Protein AF-A0A3C0M7F5-F1 (afdb_monomer_lite)

Radius of gyration: 50.37 Å; chains: 1; bounding box: 91×69×148 Å

Structure (mmCIF, N/CA/C/O backbone):
data_AF-A0A3C0M7F5-F1
#
_entry.id   AF-A0A3C0M7F5-F1
#
loop_
_atom_site.group_PDB
_atom_site.id
_atom_site.type_symbol
_atom_site.label_atom_id
_atom_site.label_alt_id
_atom_site.label_comp_id
_atom_site.label_asym_id
_atom_site.label_entity_id
_atom_site.label_seq_id
_atom_site.pdbx_PDB_ins_code
_atom_site.Cartn_x
_atom_site.Cartn_y
_atom_site.Cartn_z
_atom_site.occupancy
_atom_site.B_iso_or_equiv
_atom_site.auth_seq_id
_atom_site.auth_comp_id
_atom_site.auth_asym_id
_atom_site.auth_atom_id
_atom_site.pdbx_PDB_model_num
ATOM 1 N N . MET A 1 1 ? 29.425 -17.898 1.499 1.00 37.53 1 MET A N 1
ATOM 2 C CA . MET A 1 1 ? 28.362 -18.046 0.479 1.00 37.53 1 MET A CA 1
ATOM 3 C C . MET A 1 1 ? 29.045 -17.899 -0.875 1.00 37.53 1 MET A C 1
ATOM 5 O O . MET A 1 1 ? 29.489 -16.802 -1.163 1.00 37.53 1 MET A O 1
ATOM 9 N N . LEU A 1 2 ? 29.483 -18.974 -1.550 1.00 24.61 2 LEU A N 1
ATOM 10 C CA . LEU A 1 2 ? 28.699 -19.832 -2.476 1.00 24.61 2 LEU A CA 1
ATOM 11 C C . LEU A 1 2 ? 27.720 -18.999 -3.331 1.00 24.61 2 LEU A C 1
ATOM 13 O O . LEU A 1 2 ? 26.890 -18.320 -2.743 1.00 24.61 2 LEU A O 1
ATOM 17 N N . ALA A 1 3 ? 27.734 -18.989 -4.669 1.00 24.88 3 ALA A N 1
ATOM 18 C CA . ALA A 1 3 ? 28.149 -19.994 -5.659 1.00 24.88 3 ALA A CA 1
ATOM 19 C C . ALA A 1 3 ? 28.617 -19.297 -6.972 1.00 24.88 3 ALA A C 1
ATOM 21 O O . ALA A 1 3 ? 28.090 -18.248 -7.322 1.00 24.88 3 ALA A O 1
ATOM 22 N N . VAL A 1 4 ? 29.743 -19.695 -7.581 1.00 29.25 4 VAL A N 1
ATOM 23 C CA . VAL A 1 4 ? 29.875 -20.626 -8.734 1.00 29.25 4 VAL A CA 1
ATOM 24 C C . VAL A 1 4 ? 29.093 -20.205 -9.987 1.00 29.25 4 VAL A C 1
ATOM 26 O O . VAL A 1 4 ? 27.891 -20.427 -10.044 1.00 29.25 4 VAL A O 1
ATOM 29 N N . VAL A 1 5 ? 29.806 -19.751 -11.031 1.00 28.05 5 VAL A N 1
ATOM 30 C CA . VAL A 1 5 ? 29.516 -20.098 -12.438 1.00 28.05 5 VAL A CA 1
ATOM 31 C C . VAL A 1 5 ? 30.839 -20.353 -13.179 1.00 28.05 5 VAL A C 1
ATOM 33 O O . VAL A 1 5 ? 31.855 -19.709 -12.936 1.00 28.05 5 VAL A O 1
ATOM 36 N N . VAL A 1 6 ? 30.780 -21.384 -14.015 1.00 31.38 6 VAL A N 1
ATOM 37 C CA . VAL A 1 6 ? 31.817 -22.196 -14.658 1.00 31.38 6 VAL A CA 1
ATOM 38 C C . VAL A 1 6 ? 32.695 -21.434 -15.661 1.00 31.38 6 VAL A C 1
ATOM 40 O O . VAL A 1 6 ? 32.200 -20.677 -16.490 1.00 31.38 6 VAL A O 1
ATOM 43 N N . ALA A 1 7 ? 33.999 -21.724 -15.618 1.00 31.11 7 ALA A N 1
ATOM 44 C CA . ALA A 1 7 ? 34.991 -21.375 -16.629 1.00 31.11 7 ALA A CA 1
ATOM 45 C C . ALA A 1 7 ? 35.166 -22.517 -17.650 1.00 31.11 7 ALA A C 1
ATOM 47 O O . ALA A 1 7 ? 35.217 -23.688 -17.274 1.00 31.11 7 ALA A O 1
ATOM 48 N N . GLY A 1 8 ? 35.307 -22.162 -18.929 1.00 30.09 8 GLY A N 1
ATOM 49 C CA . GLY A 1 8 ? 35.682 -23.040 -20.044 1.00 30.09 8 GLY A CA 1
ATOM 50 C C . GLY A 1 8 ? 35.765 -22.235 -21.352 1.00 30.09 8 GLY A C 1
ATOM 51 O O . GLY A 1 8 ? 35.028 -21.264 -21.489 1.00 30.09 8 GLY A O 1
ATOM 52 N N . PRO A 1 9 ? 36.703 -22.536 -22.266 1.00 42.19 9 PRO A N 1
ATOM 53 C CA . PRO A 1 9 ? 37.722 -21.561 -22.659 1.00 42.19 9 PRO A CA 1
ATOM 54 C C . PRO A 1 9 ? 37.496 -20.956 -24.052 1.00 42.19 9 PRO A C 1
ATOM 56 O O . PRO A 1 9 ? 37.141 -21.664 -24.989 1.00 42.19 9 PRO A O 1
ATOM 59 N N . PHE A 1 10 ? 37.800 -19.664 -24.218 1.00 33.84 10 PHE A N 1
ATOM 60 C CA . PHE A 1 10 ? 38.093 -19.094 -25.536 1.00 33.84 10 PHE A CA 1
ATOM 61 C C . PHE A 1 10 ? 39.603 -18.895 -25.642 1.00 33.84 10 PHE A C 1
ATOM 63 O O . PHE A 1 10 ? 40.204 -18.099 -24.921 1.00 33.84 10 PHE A O 1
ATOM 70 N N . ALA A 1 11 ? 40.209 -19.727 -26.482 1.00 34.22 11 ALA A N 1
ATOM 71 C CA . ALA A 1 11 ? 41.638 -19.817 -26.687 1.00 34.22 11 ALA A CA 1
ATOM 72 C C . ALA A 1 11 ? 42.202 -18.534 -27.313 1.00 34.22 11 ALA A C 1
ATOM 74 O O . ALA A 1 11 ? 41.729 -18.057 -28.343 1.00 34.22 11 ALA A O 1
ATOM 75 N N . MET A 1 12 ? 43.273 -18.039 -26.694 1.00 42.84 12 MET A N 1
ATOM 76 C CA . MET A 1 12 ? 44.320 -17.260 -27.343 1.00 42.84 12 MET A CA 1
ATOM 77 C C . MET A 1 12 ? 44.935 -18.099 -28.466 1.00 42.84 12 MET A C 1
ATOM 79 O O . MET A 1 12 ? 45.478 -19.171 -28.205 1.00 42.84 12 MET A O 1
ATOM 83 N N . ALA A 1 13 ? 44.899 -17.590 -29.691 1.00 33.84 13 ALA A N 1
ATOM 84 C CA . ALA A 1 13 ? 45.763 -18.052 -30.765 1.00 33.84 13 ALA A CA 1
ATOM 85 C C . ALA A 1 13 ? 46.482 -16.836 -31.353 1.00 33.84 13 ALA A C 1
ATOM 87 O O . ALA A 1 13 ? 45.937 -16.094 -32.167 1.00 33.84 13 ALA A O 1
ATOM 88 N N . SER A 1 14 ? 47.715 -16.636 -30.886 1.00 39.50 14 SER A N 1
ATOM 89 C CA . SER A 1 14 ? 48.741 -15.873 -31.587 1.00 39.50 14 SER A CA 1
ATOM 90 C C . SER A 1 14 ? 48.863 -16.408 -33.010 1.00 39.50 14 SER A C 1
ATOM 92 O O . SER A 1 14 ? 49.125 -17.598 -33.189 1.00 39.50 14 SER A O 1
ATOM 94 N N . LEU A 1 15 ? 48.710 -15.546 -34.013 1.00 36.03 15 LEU A N 1
ATOM 95 C CA . LEU A 1 15 ? 49.026 -15.889 -35.393 1.00 36.03 15 LEU A CA 1
ATOM 96 C C . LEU A 1 15 ? 50.330 -15.216 -35.804 1.00 36.03 15 LEU A C 1
ATOM 98 O O . LEU A 1 15 ? 50.468 -13.997 -35.870 1.00 36.03 15 LEU A O 1
ATOM 102 N N . VAL A 1 16 ? 51.286 -16.114 -35.997 1.00 35.53 16 VAL A N 1
ATOM 103 C CA . VAL A 1 16 ? 52.602 -15.977 -36.594 1.00 35.53 16 VAL A CA 1
ATOM 104 C C . VAL A 1 16 ? 52.522 -15.185 -37.896 1.00 35.53 16 VAL A C 1
ATOM 106 O O . VAL A 1 16 ? 51.687 -15.444 -38.758 1.00 35.53 16 VAL A O 1
ATOM 109 N N . SER A 1 17 ? 53.445 -14.237 -38.017 1.00 39.50 17 SER A N 1
ATOM 110 C CA . SER A 1 17 ? 53.758 -13.520 -39.243 1.00 39.50 17 SER A CA 1
ATOM 111 C C . SER A 1 17 ? 54.279 -14.512 -40.287 1.00 39.50 17 SER A C 1
ATOM 113 O O . SER A 1 17 ? 55.357 -15.081 -40.119 1.00 39.50 17 SER A O 1
ATOM 115 N N . ALA A 1 18 ? 53.508 -14.731 -41.349 1.00 34.88 18 ALA A N 1
ATOM 116 C CA . ALA A 1 18 ? 53.980 -15.333 -42.586 1.00 34.88 18 ALA A CA 1
ATOM 117 C C . ALA A 1 18 ? 53.717 -14.320 -43.701 1.00 34.88 18 ALA A C 1
ATOM 119 O O . ALA A 1 18 ? 52.576 -14.083 -44.092 1.00 34.88 18 ALA A O 1
ATOM 120 N N . ALA A 1 19 ? 54.791 -13.680 -44.157 1.00 38.84 19 ALA A N 1
ATOM 121 C CA . ALA A 1 19 ? 54.783 -12.844 -45.340 1.00 38.84 19 ALA A CA 1
ATOM 122 C C . ALA A 1 19 ? 54.468 -13.722 -46.561 1.00 38.84 19 ALA A C 1
ATOM 124 O O . ALA A 1 19 ? 55.269 -14.577 -46.933 1.00 38.84 19 ALA A O 1
ATOM 125 N N . PHE A 1 20 ? 53.298 -13.510 -47.158 1.00 33.38 20 PHE A N 1
ATOM 126 C CA . PHE A 1 20 ? 53.019 -13.878 -48.539 1.00 33.38 20 PHE A CA 1
ATOM 127 C C . PHE A 1 20 ? 52.877 -12.572 -49.319 1.00 33.38 20 PHE A C 1
ATOM 129 O O . PHE A 1 20 ? 51.899 -11.843 -49.171 1.00 33.38 20 PHE A O 1
ATOM 136 N N . GLU A 1 21 ? 53.904 -12.260 -50.102 1.00 40.16 21 GLU A N 1
ATOM 137 C CA . GLU A 1 21 ? 53.804 -11.346 -51.234 1.00 40.16 21 GLU A CA 1
ATOM 138 C C . GLU A 1 21 ? 52.796 -11.938 -52.226 1.00 40.16 21 GLU A C 1
ATOM 140 O O . GLU A 1 21 ? 53.027 -13.002 -52.799 1.00 40.16 21 GLU A O 1
ATOM 145 N N . THR A 1 22 ? 51.664 -11.261 -52.410 1.00 39.03 22 THR A N 1
ATOM 146 C CA . THR A 1 22 ? 50.740 -11.507 -53.520 1.00 39.03 22 THR A CA 1
ATOM 147 C C . THR A 1 22 ? 50.375 -10.176 -54.164 1.00 39.03 22 THR A C 1
ATOM 149 O O . THR A 1 22 ? 49.906 -9.264 -53.483 1.00 39.03 22 THR A O 1
ATOM 152 N N . ASP A 1 23 ? 50.628 -10.103 -55.470 1.00 36.97 23 ASP A N 1
ATOM 153 C CA . ASP A 1 23 ? 50.338 -9.020 -56.411 1.00 36.97 23 ASP A CA 1
ATOM 154 C C . ASP A 1 23 ? 48.997 -8.285 -56.191 1.00 36.97 23 ASP A C 1
ATOM 156 O O . ASP A 1 23 ? 47.977 -8.918 -55.906 1.00 36.97 23 ASP A O 1
ATOM 160 N N . PRO A 1 24 ? 48.930 -6.959 -56.431 1.00 45.16 24 PRO A N 1
ATOM 161 C CA . PRO A 1 24 ? 47.740 -6.143 -56.192 1.00 45.16 24 PRO A CA 1
ATOM 162 C C . PRO A 1 24 ? 46.772 -6.112 -57.390 1.00 45.16 24 PRO A C 1
ATOM 164 O O . PRO A 1 24 ? 46.183 -5.074 -57.682 1.00 45.16 24 PRO A O 1
ATOM 167 N N . LEU A 1 25 ? 46.601 -7.220 -58.112 1.00 40.84 25 LEU A N 1
ATOM 168 C CA . LEU A 1 25 ? 45.735 -7.287 -59.294 1.00 40.84 25 LEU A CA 1
ATOM 169 C C . LEU A 1 25 ? 45.168 -8.699 -59.459 1.00 40.84 25 LEU A C 1
ATOM 171 O O . LEU A 1 25 ? 45.659 -9.434 -60.298 1.00 40.84 25 LEU A O 1
ATOM 175 N N . LEU A 1 26 ? 44.157 -9.078 -58.667 1.00 42.62 26 LEU A N 1
ATOM 176 C CA . LEU A 1 26 ? 43.161 -10.123 -58.979 1.00 42.62 26 LEU A CA 1
ATOM 177 C C . LEU A 1 26 ? 42.123 -10.183 -57.843 1.00 42.62 26 LEU A C 1
ATOM 179 O O . LEU A 1 26 ? 42.269 -10.898 -56.856 1.00 42.62 26 LEU A O 1
ATOM 183 N N . GLY A 1 27 ? 41.037 -9.419 -57.988 1.00 50.41 27 GLY A N 1
ATOM 184 C CA . GLY A 1 27 ? 39.776 -9.781 -57.337 1.00 50.41 27 GLY A CA 1
ATOM 185 C C . GLY A 1 27 ? 39.236 -11.094 -57.930 1.00 50.41 27 GLY A C 1
ATOM 186 O O . GLY A 1 27 ? 39.660 -11.474 -59.026 1.00 50.41 27 GLY A O 1
ATOM 187 N N . PRO A 1 28 ? 38.291 -11.782 -57.259 1.00 45.41 28 PRO A N 1
ATOM 188 C CA . PRO A 1 28 ? 37.793 -13.081 -57.709 1.00 45.41 28 PRO A CA 1
ATOM 189 C C . PRO A 1 28 ? 37.339 -13.008 -59.173 1.00 45.41 28 PRO A C 1
ATOM 191 O O . PRO A 1 28 ? 36.520 -12.158 -59.546 1.00 45.41 28 PRO A O 1
ATOM 194 N N . SER A 1 29 ? 37.955 -13.838 -60.012 1.00 55.03 29 SER A N 1
ATOM 195 C CA . SER A 1 29 ? 37.911 -13.733 -61.476 1.00 55.03 29 SER A CA 1
ATOM 196 C C . SER A 1 29 ? 36.713 -14.450 -62.097 1.00 55.03 29 SER A C 1
ATOM 198 O O . SER A 1 29 ? 36.505 -14.338 -63.301 1.00 55.03 29 SER A O 1
ATOM 200 N N . ASP A 1 30 ? 35.906 -15.147 -61.291 1.00 61.66 30 ASP A N 1
ATOM 201 C CA . ASP A 1 30 ? 34.740 -15.890 -61.759 1.00 61.66 30 ASP A CA 1
ATOM 202 C C . ASP A 1 30 ? 33.428 -15.248 -61.245 1.00 61.66 30 ASP A C 1
ATOM 204 O O . ASP A 1 30 ? 33.202 -15.160 -60.030 1.00 61.66 30 ASP A O 1
ATOM 208 N N . PRO A 1 31 ? 32.533 -14.772 -62.134 1.00 62.25 31 PRO A N 1
ATOM 209 C CA . PRO A 1 31 ? 31.229 -14.215 -61.764 1.00 62.25 31 PRO A CA 1
ATOM 210 C C . PRO A 1 31 ? 30.370 -15.155 -60.905 1.00 62.25 31 PRO A C 1
ATOM 212 O O . PRO A 1 31 ? 29.524 -14.682 -60.143 1.00 62.25 31 PRO A O 1
ATOM 215 N N . ARG A 1 32 ? 30.583 -16.475 -61.006 1.00 63.25 32 ARG A N 1
ATOM 216 C CA . ARG A 1 32 ? 29.833 -17.489 -60.248 1.00 63.25 32 ARG A CA 1
ATOM 217 C C . ARG A 1 32 ? 30.218 -17.533 -58.767 1.00 63.25 32 ARG A C 1
ATOM 219 O O . ARG A 1 32 ? 29.327 -17.596 -57.927 1.00 63.25 32 ARG A O 1
ATOM 226 N N . GLU A 1 33 ? 31.503 -17.406 -58.435 1.00 72.38 33 GLU A N 1
ATOM 227 C CA . GLU A 1 33 ? 31.963 -17.370 -57.036 1.00 72.38 33 GLU A CA 1
ATOM 228 C C . GLU A 1 33 ? 31.501 -16.102 -56.313 1.00 72.38 33 GLU A C 1
ATOM 230 O O . GLU A 1 33 ? 31.062 -16.166 -55.166 1.00 72.38 33 GLU A O 1
ATOM 235 N N . LYS A 1 34 ? 31.525 -14.947 -56.994 1.00 71.44 34 LYS A N 1
ATOM 236 C CA . LYS A 1 34 ? 30.972 -13.690 -56.457 1.00 71.44 34 LYS A CA 1
ATOM 237 C C . LYS A 1 34 ? 29.476 -13.809 -56.167 1.00 71.44 34 LYS A C 1
ATOM 239 O O . LYS A 1 34 ? 29.013 -13.310 -55.144 1.00 71.44 34 LYS A O 1
ATOM 244 N N . LEU A 1 35 ? 28.730 -14.482 -57.045 1.00 69.25 35 LEU A N 1
ATOM 245 C CA . LEU A 1 35 ? 27.295 -14.696 -56.881 1.00 69.25 35 LEU A CA 1
ATOM 246 C C . LEU A 1 35 ? 26.990 -15.636 -55.705 1.00 69.25 35 LEU A C 1
ATOM 248 O O . LEU A 1 35 ? 26.101 -15.322 -54.916 1.00 69.25 35 LEU A O 1
ATOM 252 N N . GLU A 1 36 ? 27.761 -16.712 -55.520 1.00 79.50 36 GLU A N 1
ATOM 253 C CA . GLU A 1 36 ? 27.642 -17.568 -54.329 1.00 79.50 36 GLU A CA 1
ATOM 254 C C . GLU A 1 36 ? 27.969 -16.812 -53.030 1.00 79.50 36 GLU A C 1
ATOM 256 O O . GLU A 1 36 ? 27.278 -16.981 -52.023 1.00 79.50 36 GLU A O 1
ATOM 261 N N . LEU A 1 37 ? 28.992 -15.952 -53.037 1.00 79.56 37 LEU A N 1
ATOM 262 C CA . LEU A 1 37 ? 29.384 -15.153 -51.869 1.00 79.56 37 LEU A CA 1
ATOM 263 C C . LEU A 1 37 ? 28.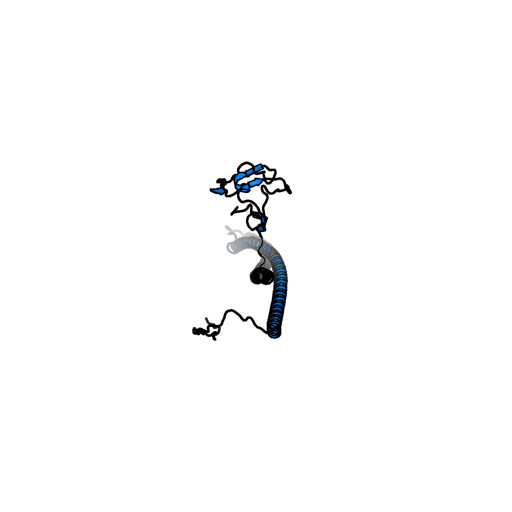305 -14.129 -51.487 1.00 79.56 37 LEU A C 1
ATOM 265 O O . LEU A 1 37 ? 27.943 -14.039 -50.311 1.00 79.56 37 LEU A O 1
ATOM 269 N N . LEU A 1 38 ? 27.738 -13.419 -52.471 1.00 75.50 38 LEU A N 1
ATOM 270 C CA . LEU A 1 38 ? 26.607 -12.511 -52.250 1.00 75.50 38 LEU A CA 1
ATOM 271 C C . LEU A 1 38 ? 25.357 -13.258 -51.771 1.00 75.50 38 LEU A C 1
ATOM 273 O O . LEU A 1 38 ? 24.672 -12.778 -50.870 1.00 75.50 38 LEU A O 1
ATOM 277 N N . GLN A 1 39 ? 25.054 -14.431 -52.338 1.00 78.00 39 GLN A N 1
ATOM 278 C CA . GLN A 1 39 ? 23.916 -15.245 -51.899 1.00 78.00 39 GLN A CA 1
ATOM 279 C C . GLN A 1 39 ? 24.073 -15.690 -50.441 1.00 78.00 39 GLN A C 1
ATOM 281 O O . GLN A 1 39 ? 23.140 -15.521 -49.657 1.00 78.00 39 GLN A O 1
ATOM 286 N N . ARG A 1 40 ? 25.263 -16.158 -50.041 1.00 84.12 40 ARG A N 1
ATOM 287 C CA . ARG A 1 40 ? 25.553 -16.525 -48.643 1.00 84.12 40 ARG A CA 1
ATOM 288 C C . ARG A 1 40 ? 25.465 -15.330 -47.691 1.00 84.12 40 ARG A C 1
ATOM 290 O O . ARG A 1 40 ? 24.932 -15.477 -46.594 1.00 84.12 40 ARG A O 1
ATOM 297 N N . GLN A 1 41 ? 25.952 -14.153 -48.094 1.00 79.31 41 GLN A N 1
ATOM 298 C CA . GLN A 1 41 ? 25.825 -12.924 -47.297 1.00 79.31 41 GLN A CA 1
ATOM 299 C C . GLN A 1 41 ? 24.360 -12.511 -47.123 1.00 79.31 41 GLN A C 1
ATOM 301 O O . GLN A 1 41 ? 23.928 -12.207 -46.015 1.00 79.31 41 GLN A O 1
ATOM 306 N N . LEU A 1 42 ? 23.570 -12.580 -48.192 1.00 79.50 42 LEU A N 1
ATOM 307 C CA . LEU A 1 42 ? 22.158 -12.214 -48.177 1.00 79.50 42 LEU A CA 1
ATOM 308 C C . LEU A 1 42 ? 21.306 -13.200 -47.358 1.00 79.50 42 LEU A C 1
ATOM 310 O O . LEU A 1 42 ? 20.373 -12.786 -46.668 1.00 79.50 42 LEU A O 1
ATOM 314 N N . GLU A 1 43 ? 21.633 -14.493 -47.379 1.00 85.12 43 GLU A N 1
ATOM 315 C CA . GLU A 1 43 ? 21.034 -15.488 -46.481 1.00 85.12 43 GLU A CA 1
ATOM 316 C C . GLU A 1 43 ? 21.430 -15.260 -45.016 1.00 85.12 43 GLU A C 1
ATOM 318 O O . GLU A 1 43 ? 20.564 -15.312 -44.137 1.00 85.12 43 GLU A O 1
ATOM 323 N N . ALA A 1 44 ? 22.700 -14.942 -44.744 1.00 83.69 44 ALA A N 1
ATOM 324 C CA . ALA A 1 44 ? 23.177 -14.619 -43.400 1.00 83.69 44 ALA A CA 1
ATOM 325 C C . ALA A 1 44 ? 22.497 -13.360 -42.832 1.00 83.69 44 ALA A C 1
ATOM 327 O O . ALA A 1 44 ? 22.051 -13.370 -41.681 1.00 83.69 44 ALA A O 1
ATOM 328 N N . ASP A 1 45 ? 22.336 -12.314 -43.644 1.00 80.12 45 ASP A N 1
ATOM 329 C CA . ASP A 1 45 ? 21.642 -11.083 -43.263 1.00 80.12 45 ASP A CA 1
ATOM 330 C C . ASP A 1 45 ? 20.145 -11.311 -43.047 1.00 80.12 45 ASP A C 1
ATOM 332 O O . ASP A 1 45 ? 19.584 -10.819 -42.065 1.00 80.12 45 ASP A O 1
ATOM 336 N N . ARG A 1 46 ? 19.486 -12.107 -43.900 1.00 83.62 46 ARG A N 1
ATOM 337 C CA . ARG A 1 46 ? 18.079 -12.500 -43.695 1.00 83.62 46 ARG A CA 1
ATOM 338 C C . ARG A 1 46 ? 17.896 -13.287 -42.401 1.00 83.62 46 ARG A C 1
ATOM 340 O O . ARG A 1 46 ? 16.967 -12.997 -41.648 1.00 83.62 46 ARG A O 1
ATOM 347 N N . ALA A 1 47 ? 18.788 -14.233 -42.108 1.00 86.00 47 ALA A N 1
ATOM 348 C CA . ALA A 1 47 ? 18.762 -14.986 -40.858 1.00 86.00 47 ALA A CA 1
ATOM 349 C C . ALA A 1 47 ? 19.022 -14.080 -39.638 1.00 86.00 47 ALA A C 1
ATOM 351 O O . ALA A 1 47 ? 18.388 -14.249 -38.594 1.00 86.00 47 ALA A O 1
ATOM 352 N N . ALA A 1 48 ? 19.918 -13.094 -39.757 1.00 81.56 48 ALA A N 1
ATOM 353 C CA . ALA A 1 48 ? 20.180 -12.112 -38.706 1.00 81.56 48 ALA A CA 1
ATOM 354 C C . ALA A 1 48 ? 18.990 -11.163 -38.478 1.00 81.56 48 ALA A C 1
ATOM 356 O O . ALA A 1 48 ? 18.657 -10.877 -37.327 1.00 81.56 48 ALA A O 1
ATOM 357 N N . GLN A 1 49 ? 18.324 -10.710 -39.543 1.00 81.19 49 GLN A N 1
ATOM 358 C CA . GLN A 1 49 ? 17.110 -9.890 -39.456 1.00 81.19 49 GLN A CA 1
ATOM 359 C C . GLN A 1 49 ? 15.958 -10.662 -38.814 1.00 81.19 49 GLN A C 1
ATOM 361 O O . GLN A 1 49 ? 15.360 -10.170 -37.863 1.00 81.19 49 GLN A O 1
ATOM 366 N N . GLN A 1 50 ? 15.719 -11.909 -39.232 1.00 87.06 50 GLN A N 1
ATOM 367 C CA . GLN A 1 50 ? 14.701 -12.754 -38.601 1.00 87.06 50 GLN A CA 1
ATOM 368 C C . GLN A 1 50 ? 14.956 -12.935 -37.100 1.00 87.06 50 GLN A C 1
ATOM 370 O O . GLN A 1 50 ? 14.029 -12.800 -36.305 1.00 87.06 50 GLN A O 1
ATOM 375 N N . LYS A 1 51 ? 16.208 -13.178 -36.687 1.00 86.38 51 LYS A N 1
ATOM 376 C CA . LYS A 1 51 ? 16.562 -13.258 -35.259 1.00 86.38 51 LYS A CA 1
ATOM 377 C C . LYS A 1 51 ? 16.231 -11.958 -34.517 1.00 86.38 51 LYS A C 1
ATOM 379 O O . LYS A 1 51 ? 15.561 -12.018 -33.487 1.00 86.38 51 LYS A O 1
ATOM 384 N N . ARG A 1 52 ? 16.604 -10.797 -35.065 1.00 82.94 52 ARG A N 1
ATOM 385 C CA . ARG A 1 52 ? 16.294 -9.480 -34.473 1.00 82.94 52 ARG A CA 1
ATOM 386 C C . ARG A 1 52 ? 14.794 -9.222 -34.369 1.00 82.94 52 ARG A C 1
ATOM 388 O O . ARG A 1 52 ? 14.324 -8.784 -33.324 1.00 82.94 52 ARG A O 1
ATOM 395 N N . ASP A 1 53 ? 14.028 -9.540 -35.408 1.00 84.75 53 ASP A N 1
ATOM 396 C CA . ASP A 1 53 ? 12.573 -9.367 -35.399 1.00 84.75 53 ASP A CA 1
ATOM 397 C C . ASP A 1 53 ? 11.908 -10.265 -34.349 1.00 84.75 53 ASP A C 1
ATOM 399 O O . ASP A 1 53 ? 11.030 -9.813 -33.604 1.00 84.75 53 ASP A O 1
ATOM 403 N N . THR A 1 54 ? 12.365 -11.518 -34.220 1.00 89.62 54 THR A N 1
ATOM 404 C CA . THR A 1 54 ? 11.868 -12.419 -33.169 1.00 89.62 54 THR A CA 1
ATOM 405 C C . THR A 1 54 ? 12.197 -11.894 -31.773 1.00 89.62 54 THR A C 1
ATOM 407 O O . THR A 1 54 ? 11.312 -11.863 -30.915 1.00 89.62 54 THR A O 1
ATOM 410 N N . GLU A 1 55 ? 13.413 -11.398 -31.546 1.00 86.12 55 GLU A N 1
ATOM 411 C CA . GLU A 1 55 ? 13.844 -10.852 -30.258 1.00 86.12 55 GLU A CA 1
ATOM 412 C C . GLU A 1 55 ? 13.080 -9.572 -29.895 1.00 86.12 55 GLU A C 1
ATOM 414 O O . GLU A 1 55 ? 12.511 -9.474 -28.804 1.00 86.12 55 GLU A O 1
ATOM 419 N N . LYS A 1 56 ? 12.928 -8.650 -30.849 1.00 86.25 56 LYS A N 1
ATOM 420 C CA . LYS A 1 56 ? 12.121 -7.434 -30.702 1.00 86.25 56 LYS A CA 1
ATOM 421 C C . LYS A 1 56 ? 10.664 -7.751 -30.373 1.00 86.25 56 LYS A C 1
ATOM 423 O O . LYS A 1 56 ? 10.083 -7.122 -29.486 1.00 86.25 56 LYS A O 1
ATOM 428 N N . SER A 1 57 ? 10.066 -8.734 -31.050 1.00 88.00 57 SER A N 1
ATOM 429 C CA . SER A 1 57 ? 8.688 -9.154 -30.765 1.00 88.00 57 SER A CA 1
ATOM 430 C C . SER A 1 57 ? 8.548 -9.756 -29.359 1.00 88.00 57 SER A C 1
ATOM 432 O O . SER A 1 57 ? 7.588 -9.440 -28.646 1.00 88.00 57 SER A O 1
ATOM 434 N N . ARG A 1 58 ? 9.544 -10.538 -28.912 1.00 90.25 58 ARG A N 1
ATOM 435 C CA . ARG A 1 58 ? 9.602 -11.104 -27.560 1.00 90.25 58 ARG A CA 1
ATOM 436 C C . ARG A 1 58 ? 9.669 -9.996 -26.511 1.00 90.25 58 ARG A C 1
ATOM 438 O O . ARG A 1 58 ? 8.817 -9.958 -25.625 1.00 90.25 58 ARG A O 1
ATOM 445 N N . LEU A 1 59 ? 10.601 -9.055 -26.657 1.00 88.44 59 LEU A N 1
ATOM 446 C CA . LEU A 1 59 ? 10.778 -7.923 -25.741 1.00 88.44 59 LEU A CA 1
ATOM 447 C C . LEU A 1 59 ? 9.552 -6.996 -25.704 1.00 88.44 59 LEU A C 1
ATOM 449 O O . LEU A 1 59 ? 9.161 -6.518 -24.635 1.00 88.44 59 LEU A O 1
ATOM 453 N N . ALA A 1 60 ? 8.893 -6.777 -26.846 1.00 87.19 60 ALA A N 1
ATOM 454 C CA . ALA A 1 60 ? 7.645 -6.017 -26.909 1.00 87.19 60 ALA A CA 1
ATOM 455 C C . ALA A 1 60 ? 6.512 -6.713 -26.133 1.00 87.19 60 ALA A C 1
ATOM 457 O O . ALA A 1 60 ? 5.781 -6.061 -25.380 1.00 87.19 60 ALA A O 1
ATOM 458 N N . SER A 1 61 ? 6.384 -8.038 -26.274 1.00 91.81 61 SER A N 1
ATOM 459 C CA . SER A 1 61 ? 5.392 -8.822 -25.529 1.00 91.81 61 SER A CA 1
ATOM 460 C C . SER A 1 61 ? 5.654 -8.796 -24.018 1.00 91.81 61 SER A C 1
ATOM 462 O O . SER A 1 61 ? 4.722 -8.616 -23.230 1.00 91.81 61 SER A O 1
ATOM 464 N N . GLU A 1 62 ? 6.923 -8.871 -23.617 1.00 93.56 62 GLU A N 1
ATOM 465 C CA . GLU A 1 62 ? 7.359 -8.829 -22.222 1.00 93.56 62 GLU A CA 1
ATOM 466 C C . GLU A 1 62 ? 7.111 -7.451 -21.596 1.00 93.56 62 GLU A C 1
ATOM 468 O O . GLU A 1 62 ? 6.520 -7.350 -20.522 1.00 93.56 62 GLU A O 1
ATOM 473 N N . THR A 1 63 ? 7.420 -6.373 -22.322 1.00 91.50 63 THR A N 1
ATOM 474 C CA . THR A 1 63 ? 7.124 -4.996 -21.892 1.00 91.50 63 THR A CA 1
ATOM 475 C C . THR A 1 63 ? 5.621 -4.774 -21.701 1.00 91.50 63 THR A C 1
ATOM 477 O O . THR A 1 63 ? 5.200 -4.167 -20.712 1.00 91.50 63 THR A O 1
ATOM 480 N N . LYS A 1 64 ? 4.787 -5.294 -22.613 1.00 92.75 64 LYS A N 1
ATOM 481 C CA . LYS A 1 64 ? 3.321 -5.211 -22.506 1.00 92.75 64 LYS A CA 1
ATOM 482 C C . LYS A 1 64 ? 2.788 -6.015 -21.317 1.00 92.75 64 LYS A C 1
ATOM 484 O O . LYS A 1 64 ? 1.868 -5.562 -20.625 1.00 92.75 64 LYS A O 1
ATOM 489 N N . ARG A 1 65 ? 3.367 -7.190 -21.061 1.00 95.56 65 ARG A N 1
ATOM 490 C CA . ARG A 1 65 ? 3.044 -8.012 -19.892 1.00 95.56 65 ARG A CA 1
ATOM 491 C C . ARG A 1 65 ? 3.384 -7.271 -18.598 1.00 95.56 65 ARG A C 1
ATOM 493 O O . ARG A 1 65 ? 2.485 -7.078 -17.784 1.00 95.56 65 ARG A O 1
ATOM 500 N N . LEU A 1 66 ? 4.613 -6.769 -18.455 1.00 95.25 66 LEU A N 1
ATOM 501 C CA . LEU A 1 66 ? 5.037 -5.979 -17.291 1.00 95.25 66 LEU A CA 1
ATOM 502 C C . LEU A 1 66 ? 4.171 -4.729 -17.098 1.00 95.25 66 LEU A C 1
ATOM 504 O O . LEU A 1 66 ? 3.804 -4.396 -15.974 1.00 95.25 66 LEU A O 1
ATOM 508 N N . GLN A 1 67 ? 3.777 -4.057 -18.184 1.00 92.81 67 GLN A N 1
ATOM 509 C CA . GLN A 1 67 ? 2.840 -2.936 -18.110 1.00 92.81 67 GLN A CA 1
ATOM 510 C C . GLN A 1 67 ? 1.490 -3.366 -17.522 1.00 92.81 67 GLN A C 1
ATOM 512 O O . GLN A 1 67 ? 0.996 -2.719 -16.601 1.00 92.81 67 GLN A O 1
ATOM 517 N N . THR A 1 68 ? 0.914 -4.462 -18.010 1.00 96.50 68 THR A N 1
ATOM 518 C CA . THR A 1 68 ? -0.369 -4.979 -17.509 1.00 96.50 68 THR A CA 1
ATOM 519 C C . THR A 1 68 ? -0.266 -5.380 -16.036 1.00 96.50 68 THR A C 1
ATOM 521 O O . THR A 1 68 ? -1.125 -5.009 -15.235 1.00 96.50 68 THR A O 1
ATOM 524 N N . GLU A 1 69 ? 0.815 -6.063 -15.652 1.00 96.19 69 GLU A N 1
ATOM 525 C CA . GLU A 1 69 ? 1.073 -6.445 -14.261 1.00 96.19 69 GLU A CA 1
ATOM 526 C C . GLU A 1 69 ? 1.274 -5.223 -13.352 1.00 96.19 69 GLU A C 1
ATOM 528 O O . GLU A 1 69 ? 0.753 -5.201 -12.238 1.00 96.19 69 GLU A O 1
ATOM 533 N N . SER A 1 70 ? 1.953 -4.173 -13.828 1.00 95.44 70 SER A N 1
ATOM 534 C CA . SER A 1 70 ? 2.147 -2.932 -13.065 1.00 95.44 70 SER A CA 1
ATOM 535 C C . SER A 1 70 ? 0.834 -2.172 -12.830 1.00 95.44 70 SER A C 1
ATOM 537 O O . SER A 1 70 ? 0.604 -1.671 -11.730 1.00 95.44 70 SER A O 1
ATOM 539 N N . ILE A 1 71 ? -0.067 -2.143 -13.822 1.00 96.12 71 ILE A N 1
ATOM 540 C CA . ILE A 1 71 ? -1.406 -1.546 -13.690 1.00 96.12 71 ILE A CA 1
ATOM 541 C C . ILE A 1 71 ? -2.248 -2.349 -12.693 1.00 96.12 71 ILE A C 1
ATOM 543 O O . ILE A 1 71 ? -2.899 -1.760 -11.829 1.00 96.12 71 ILE A O 1
ATOM 547 N N . ALA A 1 72 ? -2.212 -3.683 -12.774 1.00 95.31 72 ALA A N 1
ATOM 548 C CA . ALA A 1 72 ? -2.920 -4.548 -11.832 1.00 95.31 72 ALA A CA 1
ATOM 549 C C . ALA A 1 72 ? -2.399 -4.379 -10.393 1.00 95.31 72 ALA A C 1
ATOM 551 O O . ALA A 1 72 ? -3.198 -4.265 -9.463 1.00 95.31 72 ALA A O 1
ATOM 552 N N . ALA A 1 73 ? -1.076 -4.291 -10.209 1.00 95.69 73 ALA A N 1
ATOM 553 C CA . ALA A 1 73 ? -0.461 -4.017 -8.911 1.00 95.69 73 ALA A CA 1
ATOM 554 C C . ALA A 1 73 ? -0.877 -2.639 -8.367 1.00 95.69 73 ALA A C 1
ATOM 556 O O . ALA A 1 73 ? -1.274 -2.533 -7.211 1.00 95.69 73 ALA A O 1
ATOM 557 N N . ALA A 1 74 ? -0.888 -1.597 -9.206 1.00 96.12 74 ALA A N 1
ATOM 558 C CA . ALA A 1 74 ? -1.344 -0.262 -8.810 1.00 96.12 74 ALA A CA 1
ATOM 559 C C . ALA A 1 74 ? -2.828 -0.238 -8.397 1.00 96.12 74 ALA A C 1
ATOM 561 O O . ALA A 1 74 ? -3.201 0.448 -7.444 1.00 96.12 74 ALA A O 1
ATOM 562 N N . ALA A 1 75 ? -3.684 -0.996 -9.089 1.00 96.75 75 ALA A N 1
ATOM 563 C CA . ALA A 1 75 ? -5.086 -1.151 -8.706 1.00 96.75 75 ALA A CA 1
ATOM 564 C C . ALA A 1 75 ? -5.232 -1.873 -7.356 1.00 96.75 75 ALA A C 1
ATOM 566 O O . ALA A 1 75 ? -6.042 -1.460 -6.526 1.00 96.75 75 ALA A O 1
ATOM 567 N N . LYS A 1 76 ? -4.419 -2.910 -7.114 1.00 96.88 76 LYS A N 1
ATOM 568 C CA . LYS A 1 76 ? -4.397 -3.645 -5.843 1.00 96.88 76 LYS A CA 1
ATOM 569 C C . LYS A 1 76 ? -3.917 -2.776 -4.678 1.00 96.88 76 LYS A C 1
ATOM 571 O O . LYS A 1 76 ? -4.570 -2.776 -3.640 1.00 96.88 76 LYS A O 1
ATOM 576 N N . ILE A 1 77 ? -2.849 -2.000 -4.872 1.00 98.12 77 ILE A N 1
ATOM 577 C CA . ILE A 1 77 ? -2.348 -1.009 -3.902 1.00 98.12 77 ILE A CA 1
ATOM 578 C C . ILE A 1 77 ? -3.469 -0.053 -3.502 1.00 98.12 77 ILE A C 1
ATOM 580 O O . ILE A 1 77 ? -3.781 0.058 -2.325 1.00 98.12 77 ILE A O 1
ATOM 584 N N . ARG A 1 78 ? -4.162 0.543 -4.480 1.00 98.06 78 ARG A N 1
ATOM 585 C CA . ARG A 1 78 ? -5.285 1.451 -4.208 1.00 98.06 78 ARG A CA 1
ATOM 586 C C . ARG A 1 78 ? -6.405 0.784 -3.403 1.00 98.06 78 ARG A C 1
ATOM 588 O O . ARG A 1 78 ? -7.017 1.426 -2.556 1.00 98.06 78 ARG A O 1
ATOM 595 N N . GLY A 1 79 ? -6.701 -0.485 -3.688 1.00 97.94 79 GLY A N 1
ATOM 596 C CA . GLY A 1 79 ? -7.677 -1.265 -2.925 1.00 97.94 79 GLY A CA 1
ATOM 597 C C . GLY A 1 79 ? -7.257 -1.449 -1.465 1.00 97.94 79 GLY A C 1
ATOM 598 O O .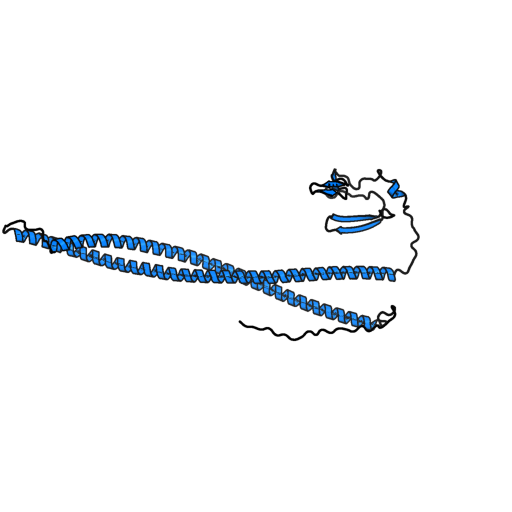 GLY A 1 79 ? -8.059 -1.196 -0.570 1.00 97.94 79 GLY A O 1
ATOM 599 N N . LEU A 1 80 ? -5.993 -1.816 -1.234 1.00 97.19 80 LEU A N 1
ATOM 600 C CA . LEU A 1 80 ? -5.422 -1.994 0.105 1.00 97.19 80 LEU A CA 1
ATOM 601 C C . LEU A 1 80 ? -5.338 -0.674 0.886 1.00 97.19 80 LEU A C 1
ATOM 603 O O . LEU A 1 80 ? -5.687 -0.649 2.059 1.00 97.19 80 LEU A O 1
ATOM 607 N N . GLU A 1 81 ? -4.974 0.439 0.245 1.00 98.06 81 GLU A N 1
ATOM 608 C CA . GLU A 1 81 ? -4.983 1.773 0.869 1.00 98.06 81 GLU A CA 1
ATOM 609 C C . GLU A 1 81 ? -6.391 2.176 1.341 1.00 98.06 81 GLU A C 1
ATOM 611 O O . GLU A 1 81 ? -6.569 2.712 2.436 1.00 98.06 81 GLU A O 1
ATOM 616 N N . GLN A 1 82 ? -7.420 1.898 0.531 1.00 98.31 82 GLN A N 1
ATOM 617 C CA . GLN A 1 82 ? -8.811 2.154 0.916 1.00 98.31 82 GLN A CA 1
ATOM 618 C C . GLN A 1 82 ? -9.271 1.252 2.066 1.00 98.31 82 GLN A C 1
ATOM 620 O O . GLN A 1 82 ? -10.056 1.692 2.909 1.00 98.31 82 GLN A O 1
ATOM 625 N N . GLU A 1 83 ? -8.820 -0.002 2.090 1.00 97.25 83 GLU A N 1
ATOM 626 C CA . GLU A 1 83 ? -9.089 -0.935 3.182 1.00 97.25 83 GLU A CA 1
ATOM 627 C C . GLU A 1 83 ? -8.414 -0.479 4.483 1.00 97.25 83 GLU A C 1
ATOM 629 O O . GLU A 1 83 ? -9.087 -0.398 5.511 1.00 97.25 83 GLU A O 1
ATOM 634 N N . GLU A 1 84 ? -7.144 -0.073 4.437 1.00 98.25 84 GLU A N 1
ATOM 635 C CA . GLU A 1 84 ? -6.432 0.484 5.592 1.00 98.25 84 GLU A CA 1
ATOM 636 C C . GLU A 1 84 ? -7.115 1.721 6.151 1.00 98.25 84 GLU A C 1
ATOM 638 O O . GLU A 1 84 ? -7.363 1.775 7.352 1.00 98.25 84 GLU A O 1
ATOM 643 N N . ALA A 1 85 ? -7.503 2.672 5.299 1.00 98.19 85 ALA A N 1
ATOM 644 C CA . ALA A 1 85 ? -8.207 3.871 5.750 1.00 98.19 85 ALA A CA 1
ATOM 645 C C . ALA A 1 85 ? -9.523 3.531 6.477 1.00 98.19 85 ALA A C 1
ATOM 647 O O . ALA A 1 85 ? -9.894 4.184 7.458 1.00 98.19 85 ALA A O 1
ATOM 648 N N . ARG A 1 86 ? -10.238 2.490 6.024 1.00 98.25 86 ARG A N 1
ATOM 649 C CA . ARG A 1 86 ? -11.454 2.001 6.697 1.00 98.25 86 ARG A CA 1
ATOM 650 C C . ARG A 1 86 ? -11.130 1.345 8.040 1.00 98.25 86 ARG A C 1
ATOM 652 O O . ARG A 1 86 ? -11.795 1.663 9.025 1.00 98.25 86 ARG A O 1
ATOM 659 N N . LEU A 1 87 ? -10.118 0.478 8.087 1.00 98.12 87 LEU A N 1
ATOM 660 C CA . LEU A 1 87 ? -9.676 -0.209 9.307 1.00 98.12 87 LEU A CA 1
ATOM 661 C C . LEU A 1 87 ? -9.134 0.772 10.357 1.00 98.12 87 LEU A C 1
ATOM 663 O O . LEU A 1 87 ? -9.418 0.623 11.544 1.00 98.12 87 LEU A O 1
ATOM 667 N N . GLU A 1 88 ? -8.404 1.804 9.938 1.00 98.44 88 GLU A N 1
ATOM 668 C CA . GLU A 1 88 ? -7.926 2.881 10.809 1.00 98.44 88 GLU A CA 1
ATOM 669 C C . GLU A 1 88 ? -9.084 3.673 11.414 1.00 98.44 88 GLU A C 1
ATOM 671 O O . GLU A 1 88 ? -9.104 3.917 12.623 1.00 98.44 88 GLU A O 1
ATOM 676 N N . ALA A 1 89 ? -10.081 4.032 10.600 1.00 98.56 89 ALA A N 1
ATOM 677 C CA . ALA A 1 89 ? -11.272 4.724 11.080 1.00 98.56 89 ALA A CA 1
ATOM 678 C C . ALA A 1 89 ? -12.093 3.860 12.054 1.00 98.56 89 ALA A C 1
ATOM 680 O O . ALA A 1 89 ? -12.630 4.376 13.038 1.00 98.56 89 ALA A O 1
ATOM 681 N N . GLU A 1 90 ? -12.194 2.553 11.805 1.00 98.31 90 GLU A N 1
ATOM 682 C CA . GLU A 1 90 ? -12.853 1.610 12.712 1.00 98.31 90 GLU A CA 1
ATOM 683 C C . GLU A 1 90 ? -12.096 1.477 14.038 1.00 98.31 90 GLU A C 1
ATOM 685 O O . GLU A 1 90 ? -12.702 1.614 15.103 1.00 98.31 90 GLU A O 1
ATOM 690 N N . LEU A 1 91 ? -10.774 1.296 13.991 1.00 98.62 91 LEU A N 1
ATOM 691 C CA . LEU A 1 91 ? -9.934 1.213 15.185 1.00 98.62 91 LEU A CA 1
ATOM 692 C C . LEU A 1 91 ? -10.007 2.499 16.019 1.00 98.62 91 LEU A C 1
ATOM 694 O O . LEU A 1 91 ? -10.141 2.428 17.241 1.00 98.62 91 LEU A O 1
ATOM 698 N N . ALA A 1 92 ? -9.980 3.668 15.375 1.00 98.56 92 ALA A N 1
ATOM 699 C CA . ALA A 1 92 ? -10.148 4.952 16.052 1.00 98.56 92 ALA A CA 1
ATOM 700 C C . ALA A 1 92 ? -11.502 5.033 16.776 1.00 98.56 92 ALA A C 1
ATOM 702 O O . ALA A 1 92 ? -11.554 5.368 17.960 1.00 98.56 92 ALA A O 1
ATOM 703 N N . ARG A 1 93 ? -12.595 4.633 16.109 1.00 98.56 93 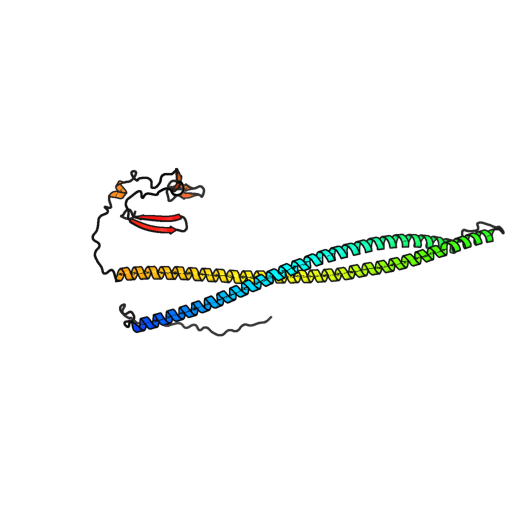ARG A N 1
ATOM 704 C CA . ARG A 1 93 ? -13.931 4.578 16.729 1.00 98.56 93 ARG A CA 1
ATOM 705 C C . ARG A 1 93 ? -13.989 3.608 17.910 1.00 98.56 93 ARG A C 1
ATOM 707 O O . ARG A 1 93 ? -14.607 3.939 18.921 1.00 98.56 93 ARG A O 1
ATOM 714 N N . LEU A 1 94 ? -13.375 2.429 17.798 1.00 98.62 94 LEU A N 1
ATOM 715 C CA . LEU A 1 94 ? -13.327 1.443 18.884 1.00 98.62 94 LEU A CA 1
ATOM 716 C C . LEU A 1 94 ? -12.543 1.971 20.092 1.00 98.62 94 LEU A C 1
ATOM 718 O O . LEU A 1 94 ? -13.016 1.836 21.220 1.00 98.62 94 LEU A O 1
ATOM 722 N N . ASN A 1 95 ? -11.401 2.624 19.867 1.00 98.44 95 ASN A N 1
ATOM 723 C CA . ASN A 1 95 ? -10.594 3.232 20.930 1.00 98.44 95 ASN A CA 1
ATOM 724 C C . ASN A 1 95 ? -11.327 4.392 21.622 1.00 98.44 95 ASN A C 1
ATOM 726 O O . ASN A 1 95 ? -11.289 4.508 22.850 1.00 98.44 95 ASN A O 1
ATOM 730 N N . ASP A 1 96 ? -12.058 5.214 20.865 1.00 98.56 96 ASP A N 1
ATOM 731 C CA . ASP A 1 96 ? -12.900 6.274 21.430 1.00 98.56 96 ASP A CA 1
ATOM 732 C C . ASP A 1 96 ? -14.019 5.700 22.309 1.00 98.56 96 ASP A C 1
ATOM 734 O O . ASP A 1 96 ? -14.283 6.203 23.407 1.00 98.56 96 ASP A O 1
ATOM 738 N N . GLN A 1 97 ? -14.682 4.634 21.849 1.00 98.38 97 GLN A N 1
ATOM 739 C CA . GLN A 1 97 ? -15.711 3.935 22.624 1.00 98.38 97 GLN A CA 1
ATOM 740 C C . GLN A 1 97 ? -15.129 3.294 23.887 1.00 98.38 97 GLN A C 1
ATOM 742 O O . GLN A 1 97 ? -15.722 3.421 24.958 1.00 98.38 97 GLN A O 1
ATOM 747 N N . GLU A 1 98 ? -13.966 2.648 23.781 1.00 98.19 98 GLU A N 1
ATOM 748 C CA . GLU A 1 98 ? -13.250 2.037 24.904 1.00 98.19 98 GLU A CA 1
ATOM 749 C C . GLU A 1 98 ? -12.866 3.083 25.952 1.00 98.19 98 GLU A C 1
ATOM 751 O O . GLU A 1 98 ? -13.159 2.895 27.132 1.00 98.19 98 GLU A O 1
ATOM 756 N N . THR A 1 99 ? -12.330 4.228 25.525 1.00 98.25 99 THR A N 1
ATOM 757 C CA . THR A 1 99 ? -11.961 5.343 26.409 1.00 98.25 99 THR A CA 1
ATOM 758 C C . THR A 1 99 ? -13.182 5.921 27.126 1.00 98.25 99 THR A C 1
ATOM 760 O O . THR A 1 99 ? -13.172 6.103 28.346 1.00 98.25 99 THR A O 1
ATOM 763 N N . ARG A 1 100 ? -14.278 6.177 26.395 1.00 97.38 100 ARG A N 1
ATOM 764 C CA . ARG A 1 100 ? -15.528 6.682 26.993 1.00 97.38 100 ARG A CA 1
ATOM 765 C C . ARG A 1 100 ? -16.115 5.684 27.990 1.00 97.38 100 ARG A C 1
ATOM 767 O O . ARG A 1 100 ? -16.507 6.087 29.085 1.00 97.38 100 ARG A O 1
ATOM 774 N N . ALA A 1 101 ? -16.142 4.398 27.638 1.00 96.19 101 ALA A N 1
ATOM 775 C CA . ALA A 1 101 ? -16.633 3.338 28.512 1.00 96.19 101 ALA A CA 1
ATOM 776 C C . ALA A 1 101 ? -15.747 3.163 29.757 1.00 96.19 101 ALA A C 1
ATOM 778 O O . ALA A 1 101 ? -16.270 3.030 30.860 1.00 96.19 101 ALA A O 1
ATOM 779 N N . ALA A 1 102 ? -14.421 3.227 29.609 1.00 97.12 102 ALA A N 1
ATOM 780 C CA . ALA A 1 102 ? -13.475 3.135 30.719 1.00 97.12 102 ALA A CA 1
ATOM 781 C C . ALA A 1 102 ? -13.646 4.293 31.714 1.00 97.12 102 ALA A C 1
ATOM 783 O O . ALA A 1 102 ? -13.686 4.061 32.923 1.00 97.12 102 ALA A O 1
ATOM 784 N N . ASN A 1 103 ? -13.818 5.520 31.215 1.00 97.06 103 ASN A N 1
ATOM 785 C CA . ASN A 1 103 ? -14.058 6.695 32.054 1.00 97.06 103 ASN A CA 1
ATOM 786 C C . ASN A 1 103 ? -15.405 6.608 32.786 1.00 97.06 103 ASN A C 1
ATOM 788 O O . ASN A 1 103 ? -15.475 6.875 33.986 1.00 97.06 103 ASN A O 1
ATOM 792 N N . ALA A 1 104 ? -16.469 6.195 32.089 1.00 94.38 104 ALA A N 1
ATOM 793 C CA . ALA A 1 104 ? -17.784 6.001 32.699 1.00 94.38 104 ALA A CA 1
ATOM 794 C C . ALA A 1 104 ? -17.750 4.925 33.799 1.00 94.38 104 ALA A C 1
ATOM 796 O O . ALA A 1 104 ? -18.251 5.153 34.904 1.00 94.38 104 ALA A O 1
ATOM 797 N N . PHE A 1 105 ? -17.089 3.797 33.523 1.00 96.88 105 PHE A N 1
ATOM 798 C CA . PHE A 1 105 ? -16.883 2.714 34.481 1.00 96.88 105 PHE A CA 1
ATOM 799 C C . PHE A 1 105 ? -16.105 3.189 35.716 1.00 96.88 105 PHE A C 1
ATOM 801 O O . PHE A 1 105 ? -16.519 2.919 36.844 1.00 96.88 105 PHE A O 1
ATOM 808 N N . ALA A 1 106 ? -15.006 3.929 35.525 1.00 96.12 106 ALA A N 1
ATOM 809 C CA . ALA A 1 106 ? -14.199 4.461 36.623 1.00 96.12 106 ALA A CA 1
ATOM 810 C C . ALA A 1 106 ? -15.022 5.389 37.534 1.00 96.12 106 ALA A C 1
ATOM 812 O O . ALA A 1 106 ? -15.047 5.193 38.748 1.00 96.12 106 ALA A O 1
ATOM 813 N N . LEU A 1 107 ? -15.783 6.321 36.948 1.00 94.62 107 LEU A N 1
ATOM 814 C CA . LEU A 1 107 ? -16.645 7.242 37.695 1.00 94.62 107 LEU A CA 1
ATOM 815 C C . LEU A 1 107 ? -17.715 6.512 38.521 1.00 94.62 107 LEU A C 1
ATOM 817 O O . LEU A 1 107 ? -17.966 6.882 39.670 1.00 94.62 107 LEU A O 1
ATOM 821 N N . ARG A 1 108 ? -18.365 5.483 37.963 1.00 94.06 108 ARG A N 1
ATOM 822 C CA . ARG A 1 108 ? -19.372 4.689 38.693 1.00 94.06 108 ARG A CA 1
ATOM 823 C C . ARG A 1 108 ? -18.748 3.832 39.788 1.00 94.06 108 ARG A C 1
ATOM 825 O O . ARG A 1 108 ? -19.271 3.797 40.902 1.00 94.06 108 ARG A O 1
ATOM 832 N N . ARG A 1 109 ? -17.616 3.185 39.498 1.00 95.19 109 ARG A N 1
ATOM 833 C CA . ARG A 1 109 ? -16.850 2.403 40.477 1.00 95.19 109 ARG A CA 1
ATOM 834 C C . ARG A 1 109 ? -16.471 3.258 41.684 1.00 95.19 109 ARG A C 1
ATOM 836 O O . ARG A 1 109 ? -16.650 2.813 42.815 1.00 95.19 109 ARG A O 1
ATOM 843 N N . ASP A 1 110 ? -15.992 4.478 41.455 1.00 94.56 110 ASP A N 1
ATOM 844 C CA . ASP A 1 110 ? -15.548 5.369 42.528 1.00 94.56 110 ASP A CA 1
ATOM 845 C C . ASP A 1 110 ? -16.727 5.837 43.400 1.00 94.56 110 ASP A C 1
ATOM 847 O O . ASP A 1 110 ? -16.631 5.810 44.630 1.00 94.56 110 ASP A O 1
ATOM 851 N N . LYS A 1 111 ? -17.884 6.149 42.792 1.00 91.19 111 LYS A N 1
ATOM 852 C CA . LYS A 1 111 ? -19.133 6.433 43.529 1.00 91.19 111 LYS A CA 1
ATOM 853 C C . LYS A 1 111 ? -19.553 5.256 44.412 1.00 91.19 111 LYS A C 1
ATOM 855 O O . LYS A 1 111 ? -19.857 5.448 45.589 1.00 91.19 111 LYS A O 1
ATOM 860 N N . LEU A 1 112 ? -19.543 4.039 43.865 1.00 90.69 112 LEU A N 1
ATOM 861 C CA . LEU A 1 112 ? -19.939 2.833 44.595 1.00 90.69 112 LEU A CA 1
ATOM 862 C C . LEU A 1 112 ? -18.949 2.504 45.723 1.00 90.69 112 LEU A C 1
ATOM 864 O O . LEU A 1 112 ? -19.371 2.166 46.826 1.00 90.69 112 LEU A O 1
ATOM 868 N N . SER A 1 113 ? -17.646 2.684 45.491 1.00 91.25 113 SER A N 1
ATOM 869 C CA . SER A 1 113 ? -16.613 2.542 46.524 1.00 91.25 113 SER A CA 1
ATOM 870 C C . SER A 1 113 ? -16.810 3.537 47.673 1.00 91.25 113 SER A C 1
ATOM 872 O O . SER A 1 113 ? -16.662 3.170 48.842 1.00 91.25 113 SER A O 1
ATOM 874 N N . GLY A 1 114 ? -17.186 4.783 47.364 1.00 89.88 114 GLY A N 1
ATOM 875 C CA . GLY A 1 114 ? -17.531 5.792 48.368 1.00 89.88 114 GLY A CA 1
ATOM 876 C C . GLY A 1 114 ? -18.736 5.380 49.218 1.00 89.88 114 GLY A C 1
ATOM 877 O O . GLY A 1 114 ? -18.657 5.397 50.447 1.00 89.88 114 GLY A O 1
ATOM 878 N N . LEU A 1 115 ? -19.820 4.924 48.579 1.00 87.94 115 LEU A N 1
ATOM 879 C CA . LEU A 1 115 ? -21.021 4.438 49.275 1.00 87.94 115 LEU A CA 1
ATOM 880 C C . LEU A 1 115 ? -20.727 3.221 50.162 1.00 87.94 115 LEU A C 1
ATOM 882 O O . LEU A 1 115 ? -21.139 3.193 51.321 1.00 87.94 115 LEU A O 1
ATOM 886 N N . LEU A 1 116 ? -19.979 2.237 49.652 1.00 86.31 116 LEU A N 1
ATOM 887 C CA . LEU A 1 116 ? -19.575 1.060 50.426 1.00 86.31 116 LEU A CA 1
ATOM 888 C C . LEU A 1 116 ? -18.719 1.438 51.636 1.00 86.31 116 LEU A C 1
ATOM 890 O O . LEU A 1 116 ? -18.900 0.863 52.705 1.00 86.31 116 LEU A O 1
ATOM 894 N N . SER A 1 117 ? -17.838 2.430 51.499 1.00 86.56 117 SER A N 1
ATOM 895 C CA . SER A 1 117 ? -17.011 2.915 52.610 1.00 86.56 117 SER A CA 1
ATOM 896 C C . SER A 1 117 ? -17.861 3.542 53.721 1.00 86.56 117 SER A C 1
ATOM 898 O O . SER A 1 117 ? -17.615 3.292 54.903 1.00 86.56 117 SER A O 1
ATOM 900 N N . VAL A 1 118 ? -18.896 4.312 53.360 1.00 85.81 118 VAL A N 1
ATOM 901 C CA . VAL A 1 118 ? -19.859 4.883 54.321 1.00 85.81 118 VAL A CA 1
ATOM 902 C C . VAL A 1 118 ? -20.670 3.777 55.001 1.00 85.81 118 VAL A C 1
ATOM 904 O O . VAL A 1 118 ? -20.762 3.760 56.228 1.00 85.81 118 VAL A O 1
ATOM 907 N N . LEU A 1 119 ? -21.194 2.817 54.230 1.00 81.19 119 LEU A N 1
ATOM 908 C CA . LEU A 1 119 ? -21.952 1.679 54.766 1.00 81.19 119 LEU A CA 1
ATOM 909 C C . LEU A 1 119 ? -21.101 0.812 55.704 1.00 81.19 119 LEU A C 1
ATOM 911 O O . LEU A 1 119 ? -21.560 0.428 56.779 1.00 81.19 119 LEU A O 1
ATOM 915 N N . GLN A 1 120 ? -19.849 0.536 55.336 1.00 81.62 120 GLN A N 1
ATOM 916 C CA . GLN A 1 120 ? -18.919 -0.239 56.156 1.00 81.62 120 GLN A CA 1
ATOM 917 C C . GLN A 1 120 ? -18.584 0.482 57.467 1.00 81.62 120 GLN A C 1
ATOM 919 O O . GLN A 1 120 ? -18.512 -0.170 58.511 1.00 81.62 120 GLN A O 1
ATOM 924 N N . ARG A 1 121 ? -18.415 1.813 57.438 1.00 81.44 121 ARG A N 1
ATOM 925 C CA . ARG A 1 121 ? -18.205 2.620 58.649 1.00 81.44 121 ARG A CA 1
ATOM 926 C C . ARG A 1 121 ? -19.443 2.608 59.545 1.00 81.44 121 ARG A C 1
ATOM 928 O O . ARG A 1 121 ? -19.302 2.267 60.709 1.00 81.44 121 ARG A O 1
ATOM 935 N N . MET A 1 122 ? -20.639 2.865 59.008 1.00 73.31 122 MET A N 1
ATOM 936 C CA . MET A 1 122 ? -21.892 2.809 59.782 1.00 73.31 122 MET A CA 1
ATOM 937 C C . MET A 1 122 ? -22.172 1.422 60.379 1.00 73.31 122 MET A C 1
ATOM 939 O O . MET A 1 122 ? -22.788 1.324 61.434 1.00 73.31 122 MET A O 1
ATOM 943 N N . SER A 1 123 ? -21.736 0.347 59.713 1.00 71.62 123 SER A N 1
ATOM 944 C CA . SER A 1 123 ? -21.893 -1.021 60.218 1.00 71.62 123 SER A CA 1
ATOM 945 C C . SER A 1 123 ? -20.898 -1.385 61.325 1.00 71.62 123 SER A C 1
ATOM 947 O O . SER A 1 123 ? -21.231 -2.225 62.157 1.00 71.62 123 SER A O 1
ATOM 949 N N . ARG A 1 124 ? -19.674 -0.840 61.306 1.00 75.31 124 ARG A N 1
ATOM 950 C CA . ARG A 1 124 ? -18.618 -1.141 62.296 1.00 75.31 124 ARG A CA 1
ATOM 951 C C . ARG A 1 124 ? -18.623 -0.186 63.484 1.00 75.31 124 ARG A C 1
ATOM 953 O O . ARG A 1 124 ? -18.368 -0.610 64.603 1.00 75.31 124 ARG A O 1
ATOM 960 N N . GLU A 1 125 ? -18.912 1.077 63.220 1.00 65.19 125 GLU A N 1
ATOM 961 C CA . GLU A 1 125 ? -19.100 2.146 64.191 1.00 65.19 125 GLU A CA 1
ATOM 962 C C . GLU A 1 125 ? -20.503 2.712 63.949 1.00 65.19 125 GLU A C 1
ATOM 964 O O . GLU A 1 125 ? -20.645 3.761 63.309 1.00 65.19 125 GLU A O 1
ATOM 969 N N . PRO A 1 126 ? -21.569 2.008 64.388 1.00 61.97 126 PRO A N 1
ATOM 970 C CA . PRO A 1 126 ? -22.877 2.641 64.449 1.00 61.97 126 PRO A CA 1
ATOM 971 C C . PRO A 1 126 ? -22.705 3.939 65.246 1.00 61.97 126 PRO A C 1
ATOM 973 O O . PRO A 1 126 ? -21.990 3.917 66.254 1.00 61.97 126 PRO A O 1
ATOM 976 N N . PRO A 1 127 ? -23.261 5.074 64.773 1.00 58.41 127 PRO A N 1
ATOM 977 C CA . PRO A 1 127 ? -23.060 6.365 65.418 1.00 58.41 127 PRO A CA 1
ATOM 978 C C . PRO A 1 127 ? -23.287 6.186 66.918 1.00 58.41 127 PRO A C 1
ATOM 980 O O . PRO A 1 127 ? -24.316 5.608 67.282 1.00 58.41 127 PRO A O 1
ATOM 983 N N . PRO A 1 128 ? -22.308 6.561 67.766 1.00 52.59 128 PRO A N 1
ATOM 984 C CA . PRO A 1 128 ? -22.359 6.219 69.171 1.00 52.59 128 PRO A CA 1
ATOM 985 C C . PRO A 1 128 ? -23.680 6.736 69.719 1.00 52.59 128 PRO A C 1
ATOM 987 O O . PRO A 1 128 ? -23.992 7.921 69.575 1.00 52.59 128 PRO A O 1
ATOM 990 N N . ALA A 1 129 ? -24.457 5.841 70.330 1.00 56.25 129 ALA A N 1
ATOM 991 C CA . ALA A 1 129 ? -25.473 6.242 71.279 1.00 56.25 129 ALA A CA 1
ATOM 992 C C . ALA A 1 129 ? -24.710 6.949 72.402 1.00 56.25 129 ALA A C 1
ATOM 994 O O . ALA A 1 129 ? -24.217 6.325 73.343 1.00 56.25 129 ALA A O 1
ATOM 995 N N . LEU A 1 130 ? -24.470 8.248 72.230 1.00 44.72 130 LEU A N 1
ATOM 996 C CA . LEU A 1 130 ? -23.854 9.082 73.242 1.00 44.72 130 LEU A CA 1
ATOM 997 C C . LEU A 1 130 ? -24.897 9.219 74.354 1.00 44.72 130 LEU A C 1
ATOM 999 O O . LEU A 1 130 ? -25.706 10.137 74.358 1.00 44.72 130 LEU A O 1
ATOM 1003 N N . ALA A 1 131 ? -24.842 8.238 75.257 1.00 47.38 131 ALA A N 1
ATOM 1004 C CA . ALA A 1 131 ? -25.497 8.128 76.551 1.00 47.38 131 ALA A CA 1
ATOM 1005 C C . ALA A 1 131 ? -27.034 7.907 76.583 1.00 47.38 131 ALA A C 1
ATOM 1007 O O . ALA A 1 131 ? -27.823 8.824 76.414 1.00 47.38 131 ALA A O 1
ATOM 1008 N N . VAL A 1 132 ? -27.419 6.680 76.978 1.00 59.06 132 VAL A N 1
ATOM 1009 C CA . VAL A 1 132 ? -28.500 6.353 77.943 1.00 59.06 132 VAL A CA 1
ATOM 1010 C C . VAL A 1 132 ? -29.954 6.760 77.587 1.00 59.06 132 VAL A C 1
ATOM 1012 O O . VAL A 1 132 ? -30.359 7.871 77.904 1.00 59.06 132 VAL A O 1
ATOM 1015 N N . ALA A 1 133 ? -30.791 5.829 77.071 1.00 53.19 133 ALA A N 1
ATOM 1016 C CA . ALA A 1 133 ? -32.256 5.737 77.336 1.00 53.19 133 ALA A CA 1
ATOM 1017 C C . ALA A 1 133 ? -32.962 4.552 76.610 1.00 53.19 133 ALA A C 1
ATOM 1019 O O . ALA A 1 133 ? -32.543 4.165 75.523 1.00 53.19 133 ALA A O 1
ATOM 1020 N N . PRO A 1 134 ? -34.113 4.039 77.111 1.00 53.09 134 PRO A N 1
ATOM 1021 C CA . PRO A 1 134 ? -34.921 2.974 76.478 1.00 53.09 134 PRO A CA 1
ATOM 1022 C C . PRO A 1 134 ? -35.581 3.316 75.112 1.00 53.09 134 PRO A C 1
ATOM 1024 O O . PRO A 1 134 ? -36.407 2.552 74.621 1.00 53.09 134 PRO A O 1
ATOM 1027 N N . GLY A 1 135 ? -35.196 4.417 74.450 1.00 57.06 135 GLY A N 1
ATOM 1028 C CA . GLY A 1 135 ? -35.555 4.747 73.057 1.00 57.06 135 GLY A CA 1
ATOM 1029 C C . GLY A 1 135 ? -34.528 4.294 71.999 1.00 57.06 135 GLY A C 1
ATOM 1030 O O . GLY A 1 135 ? -34.747 4.491 70.801 1.00 57.06 135 GLY A O 1
ATOM 1031 N N . ASP A 1 136 ? -33.420 3.682 72.424 1.00 64.69 136 ASP A N 1
ATOM 1032 C CA . ASP A 1 136 ? -32.239 3.367 71.600 1.00 64.69 136 ASP A CA 1
ATOM 1033 C C . ASP A 1 136 ? -32.474 2.236 70.576 1.00 64.69 136 ASP A C 1
ATOM 1035 O O . ASP A 1 136 ? -32.009 2.281 69.435 1.00 64.69 136 ASP A O 1
ATOM 1039 N N . ALA A 1 137 ? -33.328 1.263 70.916 1.00 67.06 137 ALA A N 1
ATOM 1040 C CA . ALA A 1 137 ? -33.738 0.204 69.990 1.00 67.06 137 ALA A CA 1
ATOM 1041 C C . ALA A 1 137 ? -34.447 0.763 68.740 1.00 67.06 137 ALA A C 1
ATOM 1043 O O . ALA A 1 137 ? -34.294 0.227 67.644 1.00 67.06 137 ALA A O 1
ATOM 1044 N N . ALA A 1 138 ? -35.176 1.878 68.872 1.00 67.94 138 ALA A N 1
ATOM 1045 C CA . ALA A 1 138 ? -35.849 2.529 67.750 1.00 67.94 138 ALA A CA 1
ATOM 1046 C C . ALA A 1 138 ? -34.871 3.292 66.836 1.00 67.94 138 ALA A C 1
ATOM 1048 O O . ALA A 1 138 ? -35.102 3.393 65.630 1.00 67.94 138 ALA A O 1
ATOM 1049 N N . ALA A 1 139 ? -33.774 3.834 67.376 1.00 64.12 139 ALA A N 1
ATOM 1050 C CA . ALA A 1 139 ? -32.712 4.453 66.579 1.00 64.12 139 ALA A CA 1
ATOM 1051 C C . ALA A 1 139 ? -31.922 3.395 65.791 1.00 64.12 139 ALA A C 1
ATOM 1053 O O . ALA A 1 139 ? -31.749 3.539 64.579 1.00 64.12 139 ALA A O 1
ATOM 1054 N N . ALA A 1 140 ? -31.555 2.286 66.438 1.00 70.44 140 ALA A N 1
ATOM 1055 C CA . ALA A 1 140 ? -30.937 1.137 65.778 1.00 70.44 140 ALA A CA 1
ATOM 1056 C C . ALA A 1 140 ? -31.853 0.517 64.704 1.00 70.44 140 ALA A C 1
ATOM 1058 O O . ALA A 1 140 ? -31.406 0.256 63.586 1.00 70.44 140 ALA A O 1
ATOM 1059 N N . ALA A 1 141 ? -33.150 0.357 64.995 1.00 71.81 141 ALA A N 1
ATOM 1060 C CA . ALA A 1 141 ? -34.134 -0.142 64.034 1.00 71.81 141 ALA A CA 1
ATOM 1061 C C . ALA A 1 141 ? -34.300 0.795 62.827 1.00 71.81 141 ALA A C 1
ATOM 1063 O O . ALA A 1 141 ? -34.345 0.321 61.695 1.00 71.81 141 ALA A O 1
ATOM 1064 N N . ARG A 1 142 ? -34.323 2.122 63.029 1.00 71.56 142 ARG A N 1
ATOM 1065 C CA . ARG A 1 142 ? -34.357 3.097 61.922 1.00 71.56 142 ARG A CA 1
ATOM 1066 C C . ARG A 1 142 ? -33.111 3.014 61.044 1.00 71.56 142 ARG A C 1
ATOM 1068 O O . ARG A 1 142 ? -33.246 2.991 59.824 1.00 71.56 142 ARG A O 1
ATOM 1075 N N . SER A 1 143 ? -31.924 2.898 61.637 1.00 72.44 143 SER A N 1
ATOM 1076 C CA . SER A 1 143 ? -30.678 2.691 60.889 1.00 72.44 143 SER A CA 1
ATOM 1077 C C . SER A 1 143 ? -30.698 1.381 60.097 1.00 72.44 143 SER A C 1
ATOM 1079 O O . SER A 1 143 ? -30.328 1.377 58.925 1.00 72.44 143 SER A O 1
ATOM 1081 N N . ALA A 1 144 ? -31.195 0.287 60.684 1.00 74.38 144 ALA A N 1
ATOM 1082 C CA . ALA A 1 144 ? -31.351 -0.997 60.000 1.00 74.38 144 ALA A CA 1
ATOM 1083 C C . ALA A 1 144 ? -32.375 -0.939 58.850 1.00 74.38 144 ALA A C 1
ATOM 1085 O O . ALA A 1 144 ? -32.129 -1.505 57.784 1.00 74.38 144 ALA A O 1
ATOM 1086 N N . ILE A 1 145 ? -33.489 -0.217 59.024 1.00 78.44 145 ILE A N 1
ATOM 1087 C CA . ILE A 1 145 ? -34.490 0.021 57.971 1.00 78.44 145 ILE A CA 1
ATOM 1088 C C . ILE A 1 145 ? -33.871 0.817 56.814 1.00 78.44 145 ILE A C 1
ATOM 1090 O O . ILE A 1 145 ? -34.031 0.422 55.660 1.00 78.44 145 ILE A O 1
ATOM 1094 N N . ILE A 1 146 ? -33.110 1.880 57.103 1.00 80.75 146 ILE A N 1
ATOM 1095 C CA . ILE A 1 146 ? -32.408 2.672 56.078 1.00 80.75 146 ILE A CA 1
ATOM 1096 C C . ILE A 1 146 ? -31.373 1.807 55.342 1.00 80.75 146 ILE A C 1
ATOM 1098 O O . ILE A 1 146 ? -31.332 1.817 54.113 1.00 80.75 146 ILE A O 1
ATOM 1102 N N . LEU A 1 147 ? -30.581 1.005 56.063 1.00 77.38 147 LEU A N 1
ATOM 1103 C CA . LEU A 1 147 ? -29.599 0.100 55.454 1.00 77.38 147 LEU A CA 1
ATOM 1104 C C . LEU A 1 147 ? -30.273 -0.925 54.526 1.00 77.38 147 LEU A C 1
ATOM 1106 O O . LEU A 1 147 ? -29.807 -1.175 53.413 1.00 77.38 147 LEU A O 1
ATOM 1110 N N . THR A 1 148 ? -31.398 -1.486 54.976 1.00 81.75 148 THR A N 1
ATOM 1111 C CA . THR A 1 148 ? -32.188 -2.466 54.218 1.00 81.75 148 THR A CA 1
ATOM 1112 C C . THR A 1 148 ? -32.821 -1.835 52.976 1.00 81.75 148 THR A C 1
ATOM 1114 O O . THR A 1 148 ? -32.890 -2.489 51.938 1.00 81.75 148 THR A O 1
ATOM 1117 N N . ALA A 1 149 ? -33.213 -0.558 53.040 1.00 85.75 149 ALA A N 1
ATOM 1118 C CA . ALA A 1 149 ? -33.763 0.180 51.903 1.00 85.75 149 ALA A CA 1
ATOM 1119 C C . ALA A 1 149 ? -32.712 0.507 50.822 1.00 85.75 149 ALA A C 1
ATOM 1121 O O . ALA A 1 149 ? -33.048 0.565 49.641 1.00 85.75 149 ALA A O 1
ATOM 1122 N N . VAL A 1 150 ? -31.439 0.691 51.197 1.00 86.81 150 VAL A N 1
ATOM 1123 C CA . VAL A 1 150 ? -30.343 1.035 50.264 1.00 86.81 150 VAL A CA 1
ATOM 1124 C C . VAL A 1 150 ? -29.736 -0.203 49.583 1.00 86.81 150 VAL A C 1
ATOM 1126 O O . VAL A 1 150 ? -29.245 -0.119 48.454 1.00 86.81 150 VAL A O 1
ATOM 1129 N N . LEU A 1 151 ? -29.791 -1.370 50.234 1.00 85.56 151 LEU A N 1
ATOM 1130 C CA . LEU A 1 151 ? -29.157 -2.606 49.758 1.00 85.56 151 LEU A CA 1
ATOM 1131 C C . LEU A 1 151 ? -29.575 -3.044 48.332 1.00 85.56 151 LEU A C 1
ATOM 1133 O O . LEU A 1 151 ? -28.689 -3.452 47.573 1.00 85.56 151 LEU A O 1
ATOM 1137 N N . PRO A 1 152 ? -30.860 -2.973 47.919 1.00 89.75 152 PRO A N 1
ATOM 1138 C CA . PRO A 1 152 ? -31.264 -3.312 46.554 1.00 89.75 152 PRO A CA 1
ATOM 1139 C C . PRO A 1 152 ? -30.599 -2.413 45.508 1.00 89.75 152 PRO A C 1
ATOM 1141 O O . PRO A 1 152 ? -30.043 -2.924 44.540 1.00 89.75 152 PRO A O 1
ATOM 1144 N N . GLY A 1 153 ? -30.544 -1.099 45.756 1.00 89.44 153 GLY A N 1
ATOM 1145 C CA . GLY A 1 153 ? -29.904 -0.144 44.846 1.00 89.44 153 GLY A CA 1
ATOM 1146 C C . GLY A 1 153 ? -28.412 -0.424 44.651 1.00 89.44 153 GLY A C 1
ATOM 1147 O O . GLY A 1 153 ? -27.922 -0.414 43.525 1.00 89.44 153 GLY A O 1
ATOM 1148 N N . VAL A 1 154 ? -27.691 -0.777 45.723 1.00 89.44 154 VAL A N 1
ATOM 1149 C CA . VAL A 1 154 ? -26.270 -1.171 45.628 1.00 89.44 154 VAL A CA 1
ATOM 1150 C C . VAL A 1 154 ? -26.099 -2.465 44.826 1.00 89.44 154 VAL A C 1
ATOM 1152 O O . VAL A 1 154 ? -25.160 -2.582 44.037 1.00 89.44 154 VAL A O 1
ATOM 1155 N N . ARG A 1 155 ? -27.001 -3.442 44.999 1.00 89.75 155 ARG A N 1
ATOM 1156 C CA . ARG A 1 155 ? -26.980 -4.692 44.219 1.00 89.75 155 ARG A CA 1
ATOM 1157 C C . ARG A 1 155 ? -27.232 -4.440 42.735 1.00 89.75 155 ARG A C 1
ATOM 1159 O O . ARG A 1 155 ? -26.575 -5.073 41.909 1.00 89.75 155 ARG A O 1
ATOM 1166 N N . ASP A 1 156 ? -28.149 -3.543 42.399 1.00 92.56 156 ASP A N 1
ATOM 1167 C CA . ASP A 1 156 ? -28.460 -3.215 41.008 1.00 92.56 156 ASP A CA 1
ATOM 1168 C C . ASP A 1 156 ? -27.319 -2.436 40.343 1.00 92.56 156 ASP A C 1
ATOM 1170 O O . ASP A 1 156 ? -26.906 -2.795 39.238 1.00 92.56 156 ASP A O 1
ATOM 1174 N N . GLU A 1 157 ? -26.702 -1.481 41.045 1.00 91.31 157 GLU A N 1
ATOM 1175 C CA . GLU A 1 157 ? -25.515 -0.778 40.540 1.00 91.31 157 GLU A CA 1
ATOM 1176 C C . GLU A 1 157 ? -24.322 -1.740 40.367 1.00 91.31 157 GLU A C 1
ATOM 1178 O O . GLU A 1 157 ? -23.613 -1.680 39.364 1.00 91.31 157 GLU A O 1
ATOM 1183 N N . ALA A 1 158 ? -24.127 -2.702 41.280 1.00 92.06 158 ALA A N 1
ATOM 1184 C CA . ALA A 1 158 ? -23.089 -3.730 41.143 1.00 92.06 158 ALA A CA 1
ATOM 1185 C C . ALA A 1 158 ? -23.327 -4.663 39.938 1.00 92.06 158 ALA A C 1
ATOM 1187 O O . ALA A 1 158 ? -22.374 -5.078 39.269 1.00 92.06 158 ALA A O 1
ATOM 1188 N N . LYS A 1 159 ? -24.588 -4.999 39.631 1.00 94.88 159 LYS A N 1
ATOM 1189 C CA . LYS A 1 159 ? -24.938 -5.748 38.410 1.00 94.88 159 LYS A CA 1
ATOM 1190 C C . LYS A 1 159 ? -24.648 -4.923 37.157 1.00 94.88 159 LYS A C 1
ATOM 1192 O O . LYS A 1 159 ? -24.034 -5.456 36.232 1.00 94.88 159 LYS A O 1
ATOM 1197 N N . ALA A 1 160 ? -25.039 -3.649 37.140 1.00 92.56 160 ALA A N 1
ATOM 1198 C CA . ALA A 1 160 ? -24.767 -2.741 36.027 1.00 92.56 160 ALA A CA 1
ATOM 1199 C C . ALA A 1 160 ? -23.254 -2.593 35.781 1.00 92.56 160 ALA A C 1
ATOM 1201 O O . ALA A 1 160 ? -22.792 -2.769 34.655 1.00 92.56 160 ALA A O 1
ATOM 1202 N N . LEU A 1 161 ? -22.463 -2.404 36.841 1.00 94.62 161 LEU A N 1
ATOM 1203 C CA . LEU A 1 161 ? -21.005 -2.280 36.757 1.00 94.62 161 LEU A CA 1
ATOM 1204 C C . LEU A 1 161 ? -20.337 -3.545 36.183 1.00 94.62 161 LEU A C 1
ATOM 1206 O O . LEU A 1 161 ? -19.411 -3.457 35.376 1.00 94.62 161 LEU A O 1
ATOM 1210 N N . ASN A 1 162 ? -20.825 -4.736 36.547 1.00 94.94 162 ASN A N 1
ATOM 1211 C CA . ASN A 1 162 ? -20.350 -5.995 35.964 1.00 94.94 162 ASN A CA 1
ATOM 1212 C C . ASN A 1 162 ? -20.688 -6.118 34.470 1.00 94.94 162 ASN A C 1
ATOM 1214 O O . ASN A 1 162 ? -19.866 -6.611 33.691 1.00 94.94 162 ASN A O 1
ATOM 1218 N N . GLN A 1 163 ? -21.876 -5.669 34.055 1.00 95.50 163 GLN A N 1
ATOM 1219 C CA . GLN A 1 163 ? -22.258 -5.638 32.641 1.00 95.50 163 GLN A CA 1
ATOM 1220 C C . GLN A 1 163 ? -21.371 -4.668 31.846 1.00 95.50 163 GLN A C 1
ATOM 1222 O O . GLN A 1 163 ? -20.863 -5.046 30.788 1.00 95.50 163 GLN A O 1
ATOM 1227 N N . GLU A 1 164 ? -21.114 -3.471 32.379 1.00 95.56 164 GLU A N 1
ATOM 1228 C CA . GLU A 1 164 ? -20.209 -2.478 31.781 1.00 95.56 164 GLU A CA 1
ATOM 1229 C C . GLU A 1 164 ? -18.772 -3.008 31.661 1.00 95.56 164 GLU A C 1
ATOM 1231 O O . GLU A 1 164 ? -18.159 -2.887 30.601 1.00 95.56 164 GLU A O 1
ATOM 1236 N N . LEU A 1 165 ? -18.243 -3.687 32.688 1.00 97.06 165 LEU A N 1
ATOM 1237 C CA . LEU A 1 165 ? -16.927 -4.339 32.615 1.00 97.06 165 LEU A CA 1
ATOM 1238 C C . LEU A 1 165 ? -16.875 -5.403 31.509 1.00 97.06 165 LEU A C 1
ATOM 1240 O O . LEU A 1 165 ? -15.870 -5.533 30.804 1.00 97.06 165 LEU A O 1
ATOM 1244 N N . GLY A 1 166 ? -17.958 -6.168 31.346 1.00 97.50 166 GLY A N 1
ATOM 1245 C CA . GLY A 1 166 ? -18.105 -7.130 30.258 1.00 97.50 166 GLY A CA 1
ATOM 1246 C C . GLY A 1 166 ? -18.066 -6.463 28.881 1.00 97.50 166 GLY A C 1
ATOM 1247 O O . GLY A 1 166 ? -17.382 -6.957 27.983 1.00 97.50 166 GLY A O 1
ATOM 1248 N N . GLN A 1 167 ? -18.749 -5.327 28.717 1.00 96.56 167 GLN A N 1
ATOM 1249 C CA . GLN A 1 167 ? -18.715 -4.532 27.484 1.00 96.56 167 GLN A CA 1
ATOM 1250 C C . GLN A 1 167 ? -17.323 -3.942 27.224 1.00 96.56 167 GLN A C 1
ATOM 1252 O O . GLN A 1 167 ? -16.815 -4.065 26.112 1.00 96.56 167 GLN A O 1
ATOM 1257 N N . LEU A 1 168 ? -16.662 -3.396 28.248 1.00 97.94 168 LEU A N 1
ATOM 1258 C CA . LEU A 1 168 ? -15.313 -2.837 28.133 1.00 97.94 168 LEU A CA 1
ATOM 1259 C C . LEU A 1 168 ? -14.291 -3.895 27.693 1.00 97.94 168 LEU A C 1
ATOM 1261 O O . LEU A 1 168 ? -13.474 -3.647 26.809 1.00 97.94 168 LEU A O 1
ATOM 1265 N N . ARG A 1 169 ? -14.363 -5.110 28.255 1.00 98.19 169 ARG A N 1
ATOM 1266 C CA . ARG A 1 169 ? -13.518 -6.238 27.823 1.00 98.19 169 ARG A CA 1
ATOM 1267 C C . ARG A 1 169 ? -13.762 -6.616 26.361 1.00 98.19 169 ARG A C 1
ATOM 1269 O O . ARG A 1 169 ? -12.802 -6.917 25.655 1.00 98.19 169 ARG A O 1
ATOM 1276 N N . LYS A 1 170 ? -15.019 -6.591 25.902 1.00 98.38 170 LYS A N 1
ATOM 1277 C CA . LYS A 1 170 ? -15.363 -6.840 24.492 1.00 98.38 170 LYS A CA 1
ATOM 1278 C C . LYS A 1 170 ? -14.807 -5.750 23.573 1.00 98.38 170 LYS A C 1
ATOM 1280 O O . LYS A 1 170 ? -14.211 -6.097 22.561 1.00 98.38 170 LYS A O 1
ATOM 1285 N N . LEU A 1 171 ? -14.939 -4.473 23.944 1.00 98.38 171 LEU A N 1
ATOM 1286 C CA . LEU A 1 171 ? -14.386 -3.343 23.183 1.00 98.38 171 LEU A CA 1
ATOM 1287 C C . LEU A 1 171 ? -12.861 -3.426 23.070 1.00 98.38 171 LEU A C 1
ATOM 1289 O O . LEU A 1 171 ? -12.330 -3.345 21.967 1.00 98.38 171 LEU A O 1
ATOM 1293 N N . ARG A 1 172 ? -12.161 -3.690 24.181 1.00 98.31 172 ARG A N 1
ATOM 1294 C CA . ARG A 1 172 ? -10.702 -3.893 24.174 1.00 98.31 172 ARG A CA 1
ATOM 1295 C C . ARG A 1 172 ? -10.274 -5.034 23.265 1.00 98.31 172 ARG A C 1
ATOM 1297 O O . ARG A 1 172 ? -9.307 -4.895 22.526 1.00 98.31 172 ARG A O 1
ATOM 1304 N N . LYS A 1 173 ? -10.992 -6.159 23.318 1.00 98.50 173 LYS A N 1
ATOM 1305 C CA . LYS A 1 173 ? -10.717 -7.294 22.437 1.00 98.50 173 LYS A CA 1
ATOM 1306 C C . LYS A 1 173 ? -10.932 -6.920 20.969 1.00 98.50 173 LYS A C 1
ATOM 1308 O O . LYS A 1 173 ? -10.052 -7.184 20.164 1.00 98.50 173 LYS A O 1
ATOM 1313 N N . ALA A 1 174 ? -12.042 -6.260 20.640 1.00 98.44 174 ALA A N 1
ATOM 1314 C CA . ALA A 1 174 ? -12.320 -5.816 19.277 1.00 98.44 174 ALA A CA 1
ATOM 1315 C C . ALA A 1 174 ? -11.246 -4.846 18.752 1.00 98.44 174 ALA A C 1
ATOM 1317 O O . ALA A 1 174 ? -10.781 -5.012 17.630 1.00 98.44 174 ALA A O 1
ATOM 1318 N N . ALA A 1 175 ? -10.796 -3.885 19.567 1.00 98.19 175 ALA A N 1
ATOM 1319 C CA . ALA A 1 175 ? -9.716 -2.966 19.201 1.00 98.19 175 ALA A CA 1
ATOM 1320 C C . ALA A 1 175 ? -8.372 -3.693 18.993 1.00 98.19 175 ALA A C 1
ATOM 1322 O O . ALA A 1 175 ? -7.639 -3.390 18.049 1.00 98.19 175 ALA A O 1
ATOM 1323 N N . ALA A 1 176 ? -8.055 -4.681 19.837 1.00 98.25 176 ALA A N 1
ATOM 1324 C CA . ALA A 1 176 ? -6.861 -5.508 19.676 1.00 98.25 176 ALA A CA 1
ATOM 1325 C C . ALA A 1 176 ? -6.920 -6.350 18.389 1.00 98.25 176 ALA A C 1
ATOM 1327 O O . ALA A 1 176 ? -5.961 -6.352 17.617 1.00 98.25 176 ALA A O 1
ATOM 1328 N N . ASP A 1 177 ? -8.054 -7.003 18.124 1.00 98.38 177 ASP A N 1
ATOM 1329 C CA . ASP A 1 177 ? -8.272 -7.797 16.913 1.00 98.38 177 ASP A CA 1
ATOM 1330 C C . ASP A 1 177 ? -8.186 -6.903 15.655 1.00 98.38 177 ASP A C 1
ATOM 1332 O O . ASP A 1 177 ? -7.462 -7.232 14.713 1.00 98.38 177 ASP A O 1
ATOM 1336 N N . ALA A 1 178 ? -8.821 -5.723 15.668 1.00 98.06 178 ALA A N 1
ATOM 1337 C CA . ALA A 1 178 ? -8.742 -4.734 14.588 1.00 98.06 178 ALA A CA 1
ATOM 1338 C C . ALA A 1 178 ? -7.309 -4.224 14.355 1.00 98.06 178 ALA A C 1
ATOM 1340 O O . ALA A 1 178 ? -6.879 -4.089 13.211 1.00 98.06 178 ALA A O 1
ATOM 1341 N N . SER A 1 179 ? -6.531 -4.007 15.422 1.00 98.44 179 SER A N 1
ATOM 1342 C CA . SER A 1 179 ? -5.119 -3.607 15.318 1.00 98.44 179 SER A CA 1
ATOM 1343 C C . SER A 1 179 ? -4.266 -4.679 14.632 1.00 98.44 179 SER A C 1
ATOM 1345 O O . SER A 1 179 ? -3.399 -4.355 13.819 1.00 98.44 179 SER A O 1
ATOM 1347 N N . VAL A 1 180 ? -4.522 -5.962 14.918 1.00 98.56 180 VAL A N 1
ATOM 1348 C CA . VAL A 1 180 ? -3.843 -7.086 14.250 1.00 98.56 180 VAL A CA 1
ATOM 1349 C C . VAL A 1 180 ? -4.222 -7.157 12.771 1.00 98.56 180 VAL A C 1
ATOM 1351 O O . VAL A 1 180 ? -3.349 -7.377 11.930 1.00 98.56 180 VAL A O 1
ATOM 1354 N N . VAL A 1 181 ? -5.501 -6.961 12.437 1.00 98.25 181 VAL A N 1
ATOM 1355 C CA . VAL A 1 181 ? -5.966 -6.934 11.039 1.00 98.25 181 VAL A CA 1
ATOM 1356 C C . VAL A 1 181 ? -5.327 -5.771 10.277 1.00 98.25 181 VAL A C 1
ATOM 1358 O O . VAL A 1 181 ? -4.759 -5.992 9.207 1.00 98.25 181 VAL A O 1
ATOM 1361 N N . LEU A 1 182 ? -5.313 -4.567 10.856 1.00 98.44 182 LEU A N 1
ATOM 1362 C CA . LEU A 1 182 ? -4.661 -3.394 10.272 1.00 98.44 182 LEU A CA 1
ATOM 1363 C C . LEU A 1 182 ? -3.159 -3.624 10.040 1.00 98.44 182 LEU A C 1
ATOM 1365 O O . LEU A 1 182 ? -2.642 -3.291 8.977 1.00 98.44 182 LEU A O 1
ATOM 1369 N N . ALA A 1 183 ? -2.454 -4.243 10.993 1.00 98.25 183 ALA A N 1
ATOM 1370 C CA . ALA A 1 183 ? -1.036 -4.569 10.834 1.00 98.25 183 ALA A CA 1
ATOM 1371 C C . ALA A 1 183 ? -0.780 -5.544 9.670 1.00 98.25 183 ALA A C 1
ATOM 1373 O O . ALA A 1 183 ? 0.192 -5.380 8.933 1.00 98.25 183 ALA A O 1
ATOM 1374 N N . ARG A 1 184 ? -1.659 -6.536 9.469 1.00 98.19 184 ARG A N 1
ATOM 1375 C CA . ARG A 1 184 ? -1.573 -7.462 8.325 1.00 98.19 184 ARG A CA 1
ATOM 1376 C C . ARG A 1 184 ? -1.847 -6.763 6.995 1.00 98.19 184 ARG A C 1
ATOM 1378 O O . ARG A 1 184 ? -1.144 -7.046 6.029 1.00 98.19 184 ARG A O 1
ATOM 1385 N N . SER A 1 185 ? -2.824 -5.854 6.954 1.00 97.81 185 SER A N 1
ATOM 1386 C CA . SER A 1 185 ? -3.108 -5.043 5.762 1.00 97.81 185 SER A CA 1
ATOM 1387 C C . SER A 1 185 ? -1.898 -4.187 5.373 1.00 97.81 185 SER A C 1
ATOM 1389 O O . SER A 1 185 ? -1.472 -4.240 4.222 1.00 97.81 185 SER A O 1
ATOM 1391 N N . ARG A 1 186 ? -1.263 -3.532 6.356 1.00 98.00 186 ARG A N 1
ATOM 1392 C CA . ARG A 1 186 ? -0.033 -2.734 6.173 1.00 98.00 186 ARG A CA 1
ATOM 1393 C C . ARG A 1 186 ? 1.126 -3.527 5.607 1.00 98.00 186 ARG A C 1
ATOM 1395 O O . ARG A 1 186 ? 1.835 -3.045 4.725 1.00 98.00 186 ARG A O 1
ATOM 1402 N N . GLU A 1 187 ? 1.312 -4.755 6.075 1.00 98.19 187 GLU A N 1
ATOM 1403 C CA . GLU A 1 187 ? 2.344 -5.622 5.512 1.00 98.19 187 GLU A CA 1
ATOM 1404 C C . GLU A 1 187 ? 2.005 -6.052 4.076 1.00 98.19 187 GLU A C 1
ATOM 1406 O O . GLU A 1 187 ? 2.876 -6.040 3.205 1.00 98.19 187 GLU A O 1
ATOM 1411 N N . ALA A 1 188 ? 0.734 -6.355 3.787 1.00 96.81 188 ALA A N 1
ATOM 1412 C CA . ALA A 1 188 ? 0.294 -6.661 2.428 1.00 96.81 188 ALA A CA 1
ATOM 1413 C C . ALA A 1 188 ? 0.523 -5.470 1.480 1.00 96.81 188 ALA A C 1
ATOM 1415 O O . ALA A 1 188 ? 1.123 -5.650 0.418 1.00 96.81 188 ALA A O 1
ATOM 1416 N N . LEU A 1 189 ? 0.137 -4.255 1.881 1.00 98.25 189 LEU A N 1
ATOM 1417 C CA . LEU A 1 189 ? 0.366 -3.028 1.117 1.00 98.25 189 LEU A CA 1
ATOM 1418 C C . LEU A 1 189 ? 1.861 -2.791 0.871 1.00 98.25 189 LEU A C 1
ATOM 1420 O O . LEU A 1 189 ? 2.277 -2.543 -0.263 1.00 98.25 189 LEU A O 1
ATOM 1424 N N . ARG A 1 190 ? 2.695 -2.955 1.905 1.00 98.06 190 ARG A N 1
ATOM 1425 C CA . ARG A 1 190 ? 4.156 -2.846 1.786 1.00 98.06 190 ARG A CA 1
ATOM 1426 C C . ARG A 1 190 ? 4.724 -3.850 0.784 1.00 98.06 190 ARG A C 1
ATOM 1428 O O . ARG A 1 190 ? 5.549 -3.473 -0.049 1.00 98.06 190 ARG A O 1
ATOM 1435 N N . SER A 1 191 ? 4.278 -5.104 0.838 1.00 97.62 191 SER A N 1
ATOM 1436 C CA . SER A 1 191 ? 4.727 -6.144 -0.093 1.00 97.62 191 SER A CA 1
ATOM 1437 C C . SER A 1 191 ? 4.345 -5.825 -1.546 1.00 97.62 191 SER A C 1
ATOM 1439 O O . SER A 1 191 ? 5.159 -6.009 -2.453 1.00 97.62 191 SER A O 1
ATOM 1441 N N . GLU A 1 192 ? 3.158 -5.255 -1.771 1.00 97.31 192 GLU A N 1
ATOM 1442 C CA . GLU A 1 192 ? 2.714 -4.822 -3.099 1.00 97.31 192 GLU A CA 1
ATOM 1443 C C . GLU A 1 192 ? 3.488 -3.593 -3.598 1.00 97.31 192 GLU A C 1
ATOM 1445 O O . GLU A 1 192 ? 3.835 -3.539 -4.779 1.00 97.31 192 GLU A O 1
ATOM 1450 N N . HIS A 1 193 ? 3.852 -2.648 -2.722 1.00 97.31 193 HIS A N 1
ATOM 1451 C CA . HIS A 1 193 ? 4.744 -1.535 -3.076 1.00 97.31 193 HIS A CA 1
ATOM 1452 C C . HIS A 1 193 ? 6.140 -2.009 -3.498 1.00 97.31 193 HIS A C 1
ATOM 1454 O O . HIS A 1 193 ? 6.707 -1.498 -4.468 1.00 97.31 193 HIS A O 1
ATOM 1460 N N . VAL A 1 194 ? 6.695 -3.007 -2.806 1.00 97.75 194 VAL A N 1
ATOM 1461 C CA . VAL A 1 194 ? 7.964 -3.625 -3.217 1.00 97.75 194 VAL A CA 1
ATOM 1462 C C . VAL A 1 194 ? 7.795 -4.297 -4.580 1.00 97.75 194 VAL A C 1
ATOM 1464 O O . VAL A 1 194 ? 8.592 -4.051 -5.488 1.00 97.75 194 VAL A O 1
ATOM 1467 N N . ARG A 1 195 ? 6.723 -5.078 -4.765 1.00 96.06 195 ARG A N 1
ATOM 1468 C CA . ARG A 1 195 ? 6.424 -5.757 -6.032 1.00 96.06 195 ARG A CA 1
ATOM 1469 C C . ARG A 1 195 ? 6.295 -4.773 -7.199 1.00 96.06 195 ARG A C 1
ATOM 1471 O O . ARG A 1 195 ? 6.949 -4.971 -8.222 1.00 96.06 195 ARG A O 1
ATOM 1478 N N . ILE A 1 196 ? 5.502 -3.707 -7.078 1.00 97.00 196 ILE A N 1
ATOM 1479 C CA . ILE A 1 196 ? 5.373 -2.720 -8.164 1.00 97.00 196 ILE A CA 1
ATOM 1480 C C . ILE A 1 196 ? 6.713 -2.029 -8.447 1.00 97.00 196 ILE A C 1
ATOM 1482 O O . ILE A 1 196 ? 7.048 -1.829 -9.611 1.00 97.00 196 ILE A O 1
ATOM 1486 N N . GLY A 1 197 ? 7.516 -1.746 -7.414 1.00 94.62 197 GLY A N 1
ATOM 1487 C CA . GLY A 1 197 ? 8.869 -1.214 -7.578 1.00 94.62 197 GLY A CA 1
ATOM 1488 C C . GLY A 1 197 ? 9.756 -2.130 -8.424 1.00 94.62 197 GLY A C 1
ATOM 1489 O O . GLY A 1 197 ? 10.406 -1.660 -9.357 1.00 94.62 197 GLY A O 1
ATOM 1490 N N . THR A 1 198 ? 9.723 -3.443 -8.164 1.00 96.75 198 THR A N 1
ATOM 1491 C CA . THR A 1 198 ? 10.475 -4.431 -8.962 1.00 96.75 198 THR A CA 1
ATOM 1492 C C . THR A 1 198 ? 9.995 -4.505 -10.413 1.00 96.75 198 THR A C 1
ATOM 1494 O O . THR A 1 198 ? 10.816 -4.417 -11.322 1.00 96.75 198 THR A O 1
ATOM 1497 N N . LEU A 1 199 ? 8.677 -4.543 -10.651 1.00 96.12 199 LEU A N 1
ATOM 1498 C CA . LEU A 1 199 ? 8.102 -4.576 -12.003 1.00 96.12 199 LEU A CA 1
ATOM 1499 C C . LEU A 1 199 ? 8.472 -3.330 -12.821 1.00 96.12 199 LEU A C 1
ATOM 1501 O O . LEU A 1 199 ? 8.769 -3.420 -14.014 1.00 96.12 199 LEU A O 1
ATOM 1505 N N . LEU A 1 200 ? 8.457 -2.153 -12.189 1.00 95.06 200 LEU A N 1
ATOM 1506 C CA . LEU A 1 200 ? 8.835 -0.901 -12.843 1.00 95.06 200 LEU A CA 1
ATOM 1507 C C . LEU A 1 200 ? 10.336 -0.847 -13.149 1.00 95.06 200 LEU A C 1
ATOM 1509 O O . LEU A 1 200 ? 10.708 -0.379 -14.225 1.00 95.06 200 LEU A O 1
ATOM 1513 N N . ALA A 1 201 ? 11.186 -1.356 -12.253 1.00 95.56 201 ALA A N 1
ATOM 1514 C CA . ALA A 1 201 ? 12.628 -1.443 -12.479 1.00 95.56 201 ALA A CA 1
ATOM 1515 C C . ALA A 1 201 ? 12.978 -2.410 -13.626 1.00 95.56 201 ALA A C 1
ATOM 1517 O O . ALA A 1 201 ? 13.783 -2.071 -14.496 1.00 95.56 201 ALA A O 1
ATOM 1518 N N . GLU A 1 202 ? 12.337 -3.581 -13.676 1.00 95.25 202 GLU A N 1
ATOM 1519 C CA . GLU A 1 202 ? 12.489 -4.542 -14.777 1.00 95.25 202 GLU A CA 1
ATOM 1520 C C . GLU A 1 202 ? 12.041 -3.944 -16.110 1.00 95.25 202 GLU A C 1
ATOM 1522 O O . GLU A 1 202 ? 12.778 -4.001 -17.098 1.00 95.25 202 GLU A O 1
ATOM 1527 N N . LYS A 1 203 ? 10.875 -3.287 -16.126 1.00 92.44 203 LYS A N 1
ATOM 1528 C CA . LYS A 1 203 ? 10.382 -2.588 -17.315 1.00 92.44 203 LYS A CA 1
ATOM 1529 C C . LYS A 1 203 ? 11.374 -1.522 -17.779 1.00 92.44 203 LYS A C 1
ATOM 1531 O O . LYS A 1 203 ? 11.683 -1.482 -18.965 1.00 92.44 203 LYS A O 1
ATOM 1536 N N . ALA A 1 204 ? 11.882 -0.690 -16.868 1.00 92.50 204 ALA A N 1
ATOM 1537 C CA . ALA A 1 204 ? 12.853 0.353 -17.195 1.00 92.50 204 ALA A CA 1
ATOM 1538 C C . ALA A 1 204 ? 14.121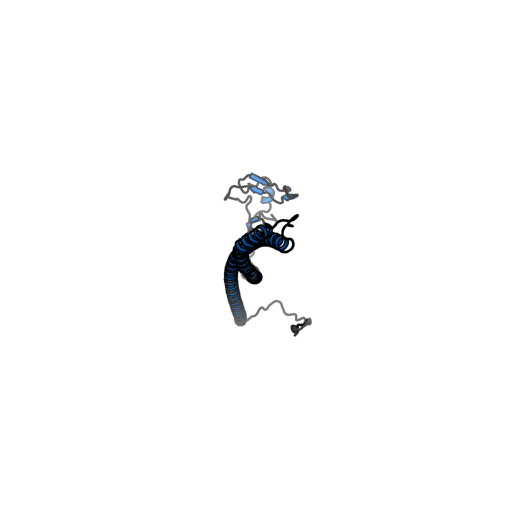 -0.235 -17.838 1.00 92.50 204 ALA A C 1
ATOM 1540 O O . ALA A 1 204 ? 14.582 0.270 -18.865 1.00 92.50 204 ALA A O 1
ATOM 1541 N N . LYS A 1 205 ? 14.630 -1.349 -17.293 1.00 93.19 205 LYS A N 1
ATOM 1542 C CA . LYS A 1 205 ? 15.786 -2.072 -17.840 1.00 93.19 205 LYS A CA 1
ATOM 1543 C C . LYS A 1 205 ? 15.528 -2.598 -19.255 1.00 93.19 205 LYS A C 1
ATOM 1545 O O . LYS A 1 205 ? 16.374 -2.409 -20.124 1.00 93.19 205 LYS A O 1
ATOM 1550 N N . LEU A 1 206 ? 14.371 -3.219 -19.504 1.00 90.88 206 LEU A N 1
ATOM 1551 C CA . LEU A 1 206 ? 14.018 -3.710 -20.844 1.00 90.88 206 LEU A CA 1
ATOM 1552 C C . LEU A 1 206 ? 13.824 -2.565 -21.843 1.00 90.88 206 LEU A C 1
ATOM 1554 O O . LEU A 1 206 ? 14.280 -2.662 -22.980 1.00 90.88 206 LEU A O 1
ATOM 1558 N N . THR A 1 207 ? 13.200 -1.459 -21.429 1.00 88.25 207 THR A N 1
ATOM 1559 C CA . THR A 1 207 ? 13.037 -0.289 -22.304 1.00 88.25 207 THR A CA 1
ATOM 1560 C C . THR A 1 207 ? 14.368 0.376 -22.639 1.00 88.25 207 THR A C 1
ATOM 1562 O O . THR A 1 207 ? 14.551 0.795 -23.777 1.00 88.25 207 THR A O 1
ATOM 1565 N N . ALA A 1 208 ? 15.308 0.431 -21.690 1.00 90.12 208 ALA A N 1
ATOM 1566 C CA . ALA A 1 208 ? 16.653 0.938 -21.943 1.00 90.12 208 ALA A CA 1
ATOM 1567 C C . ALA A 1 208 ? 17.398 0.044 -22.946 1.00 90.12 208 ALA A C 1
ATOM 1569 O O . ALA A 1 208 ? 17.898 0.546 -23.946 1.00 90.12 208 ALA A O 1
ATOM 1570 N N . ALA A 1 209 ? 17.362 -1.281 -22.751 1.00 87.62 209 ALA A N 1
ATOM 1571 C CA . ALA A 1 209 ? 17.974 -2.235 -23.677 1.00 87.62 209 ALA A CA 1
ATOM 1572 C C . ALA A 1 209 ? 17.414 -2.113 -25.108 1.00 87.62 209 ALA A C 1
ATOM 1574 O O . ALA A 1 209 ? 18.178 -2.142 -26.070 1.00 87.62 209 ALA A O 1
ATOM 1575 N N . LEU A 1 210 ? 16.098 -1.912 -25.253 1.00 84.75 210 LEU A N 1
ATOM 1576 C CA . LEU A 1 210 ? 15.458 -1.690 -26.555 1.00 84.75 210 LEU A CA 1
ATOM 1577 C C . LEU A 1 210 ? 15.911 -0.389 -27.232 1.00 84.75 210 LEU A C 1
ATOM 1579 O O . LEU A 1 210 ? 16.096 -0.363 -28.449 1.00 84.75 210 LEU A O 1
ATOM 1583 N N . ILE A 1 211 ? 16.072 0.692 -26.465 1.00 85.69 211 ILE A N 1
ATOM 1584 C CA . ILE A 1 211 ? 16.558 1.978 -26.982 1.00 85.69 211 ILE A CA 1
ATOM 1585 C C . ILE A 1 211 ? 18.024 1.855 -27.413 1.00 85.69 211 ILE A C 1
ATOM 1587 O O . ILE A 1 211 ? 18.379 2.312 -28.499 1.00 85.69 211 ILE A O 1
ATOM 1591 N N . ASP A 1 212 ? 18.859 1.196 -26.611 1.00 87.12 212 ASP A N 1
ATOM 1592 C CA . ASP A 1 212 ? 20.275 0.982 -26.922 1.00 87.12 212 ASP A CA 1
ATOM 1593 C C . ASP A 1 212 ? 20.452 0.130 -28.186 1.00 87.12 212 ASP A C 1
ATOM 1595 O O . ASP A 1 212 ? 21.235 0.485 -29.073 1.00 87.12 212 ASP A O 1
ATOM 1599 N N . GLU A 1 213 ? 19.684 -0.956 -28.318 1.00 82.06 213 GLU A N 1
ATOM 1600 C CA . GLU A 1 213 ? 19.694 -1.795 -29.518 1.00 82.06 213 GLU A CA 1
ATOM 1601 C C . GLU A 1 213 ? 19.235 -1.013 -30.758 1.00 82.06 213 GLU A C 1
ATOM 1603 O O . GLU A 1 213 ? 19.864 -1.100 -31.818 1.00 82.06 213 GLU A O 1
ATOM 1608 N N . HIS A 1 214 ? 18.181 -0.200 -30.624 1.00 80.25 214 HIS A N 1
ATOM 1609 C CA . HIS A 1 214 ? 17.691 0.655 -31.702 1.00 80.25 214 HIS A CA 1
ATOM 1610 C C . HIS A 1 214 ? 18.751 1.666 -32.161 1.00 80.25 214 HIS A C 1
ATOM 1612 O O . HIS A 1 214 ? 19.048 1.742 -33.356 1.00 80.25 214 HIS A O 1
ATOM 1618 N N . ASN A 1 215 ? 19.378 2.378 -31.222 1.00 84.19 215 ASN A N 1
ATOM 1619 C CA . ASN A 1 215 ? 20.425 3.360 -31.509 1.00 84.19 215 ASN A CA 1
ATOM 1620 C C . ASN A 1 215 ? 21.658 2.705 -32.159 1.00 84.19 215 ASN A C 1
ATOM 1622 O O . ASN A 1 215 ? 22.252 3.253 -33.096 1.00 84.19 215 ASN A O 1
ATOM 1626 N N . ALA A 1 216 ? 22.036 1.508 -31.698 1.00 84.31 216 ALA A N 1
ATOM 1627 C CA . ALA A 1 216 ? 23.127 0.734 -32.283 1.00 84.31 216 ALA A CA 1
ATOM 1628 C C . ALA A 1 216 ? 22.802 0.290 -33.720 1.00 84.31 216 ALA A C 1
ATOM 1630 O O . ALA A 1 216 ? 23.661 0.379 -34.603 1.00 84.31 216 ALA A O 1
ATOM 1631 N N . ALA A 1 217 ? 21.568 -0.157 -33.979 1.00 78.31 217 ALA A N 1
ATOM 1632 C CA . ALA A 1 217 ? 21.113 -0.518 -35.319 1.00 78.31 217 ALA A CA 1
ATOM 1633 C C . ALA A 1 217 ? 21.092 0.693 -36.268 1.00 78.31 217 ALA A C 1
ATOM 1635 O O . ALA A 1 217 ? 21.609 0.600 -37.382 1.00 78.31 217 ALA A O 1
ATOM 1636 N N . GLU A 1 218 ? 20.578 1.840 -35.819 1.00 79.44 218 GLU A N 1
ATOM 1637 C CA . GLU A 1 218 ? 20.554 3.080 -36.604 1.00 79.44 218 GLU A CA 1
ATOM 1638 C C . GLU A 1 218 ? 21.973 3.558 -36.956 1.00 79.44 218 GLU A C 1
ATOM 1640 O O . GLU A 1 218 ? 22.251 3.942 -38.095 1.00 79.44 218 GLU A O 1
ATOM 1645 N N . THR A 1 219 ? 22.905 3.473 -36.002 1.00 86.06 219 THR A N 1
ATOM 1646 C CA . THR A 1 219 ? 24.313 3.839 -36.222 1.00 86.06 219 THR A CA 1
ATOM 1647 C C . THR A 1 219 ? 24.963 2.949 -37.282 1.00 86.06 219 THR A C 1
ATOM 1649 O O . THR A 1 219 ? 25.649 3.454 -38.171 1.00 86.06 219 THR A O 1
ATOM 1652 N N . ARG A 1 220 ? 24.710 1.633 -37.243 1.00 78.88 220 ARG A N 1
ATOM 1653 C CA . ARG A 1 220 ? 25.204 0.687 -38.259 1.00 78.88 220 ARG A CA 1
ATOM 1654 C C . ARG A 1 220 ? 24.645 0.997 -39.646 1.00 78.88 220 ARG A C 1
ATOM 1656 O O . ARG A 1 220 ? 25.417 1.031 -40.599 1.00 78.88 220 ARG A O 1
ATOM 1663 N N . LEU A 1 221 ? 23.345 1.285 -39.755 1.00 77.94 221 LEU A N 1
ATOM 1664 C CA . LEU A 1 221 ? 22.718 1.672 -41.026 1.00 77.94 221 LEU A CA 1
ATOM 1665 C C . LEU A 1 221 ? 23.353 2.942 -41.612 1.00 77.94 221 LEU A C 1
ATOM 1667 O O . LEU A 1 221 ? 23.660 2.975 -42.800 1.00 77.94 221 LEU A O 1
ATOM 1671 N N . LYS A 1 222 ? 23.629 3.959 -40.783 1.00 81.31 222 LYS A N 1
ATOM 1672 C CA . LYS A 1 222 ? 24.319 5.192 -41.215 1.00 81.31 222 LYS A CA 1
ATOM 1673 C C . LYS A 1 222 ? 25.758 4.950 -41.676 1.00 81.31 222 LYS A C 1
ATOM 1675 O O . LYS A 1 222 ? 26.259 5.689 -42.520 1.00 81.31 222 LYS A O 1
ATOM 1680 N N . THR A 1 223 ? 26.461 3.982 -41.096 1.00 84.56 223 THR A N 1
ATOM 1681 C CA . THR A 1 223 ? 27.823 3.624 -41.526 1.00 84.56 223 THR A CA 1
ATOM 1682 C C . THR A 1 223 ? 27.797 2.869 -42.851 1.00 84.56 223 THR A C 1
ATOM 1684 O O . THR A 1 223 ? 28.477 3.289 -43.779 1.00 84.56 223 THR A O 1
ATOM 1687 N N . LEU A 1 224 ? 26.925 1.866 -42.989 1.00 74.50 224 LEU A N 1
ATOM 1688 C CA . LEU A 1 224 ? 26.746 1.123 -44.242 1.00 74.50 224 LEU A CA 1
ATOM 1689 C C . LEU A 1 224 ? 26.299 2.029 -45.397 1.00 74.50 224 LEU A C 1
ATOM 1691 O O . LEU A 1 224 ? 26.818 1.912 -46.500 1.00 74.50 224 LEU A O 1
ATOM 1695 N N . ALA A 1 225 ? 25.386 2.974 -45.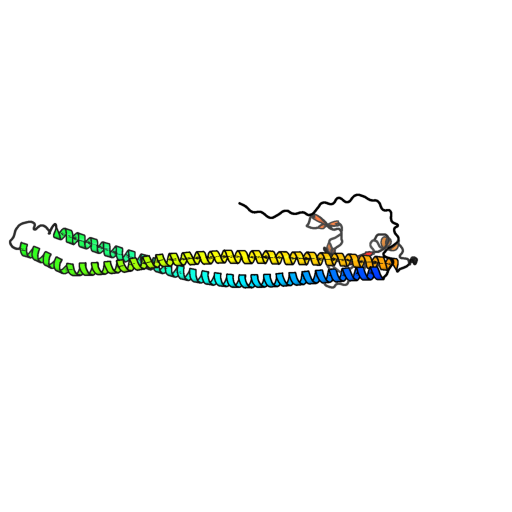150 1.00 77.38 225 ALA A N 1
ATOM 1696 C CA . ALA A 1 225 ? 24.969 3.946 -46.163 1.00 77.38 225 ALA A CA 1
ATOM 1697 C C . ALA A 1 225 ? 26.136 4.836 -46.634 1.00 77.38 225 ALA A C 1
ATOM 1699 O O . ALA A 1 225 ? 26.269 5.087 -47.828 1.00 77.38 225 ALA A O 1
ATOM 1700 N N . ARG A 1 226 ? 27.013 5.272 -45.716 1.00 82.38 226 ARG A N 1
ATOM 1701 C CA . ARG A 1 226 ? 28.222 6.045 -46.060 1.00 82.38 226 ARG A CA 1
ATOM 1702 C C . ARG A 1 226 ? 29.230 5.221 -46.862 1.00 82.38 226 ARG A C 1
ATOM 1704 O O . ARG A 1 226 ? 29.840 5.755 -47.782 1.00 82.38 226 ARG A O 1
ATOM 1711 N N . GLU A 1 227 ? 29.399 3.947 -46.522 1.00 77.25 227 GLU A N 1
ATOM 1712 C CA . GLU A 1 227 ? 30.271 3.017 -47.252 1.00 77.25 227 GLU A CA 1
ATOM 1713 C C . GLU A 1 227 ? 29.729 2.691 -48.651 1.00 77.25 227 GLU A C 1
ATOM 1715 O O . GLU A 1 227 ? 30.493 2.643 -49.610 1.00 77.25 227 GLU A O 1
ATOM 1720 N N . ALA A 1 228 ? 28.412 2.530 -48.801 1.00 74.44 228 ALA A N 1
ATOM 1721 C CA . ALA A 1 228 ? 27.782 2.341 -50.106 1.00 74.44 228 ALA A CA 1
ATOM 1722 C C . ALA A 1 228 ? 27.962 3.579 -51.001 1.00 74.44 228 ALA A C 1
ATOM 1724 O O . ALA A 1 228 ? 28.414 3.444 -52.135 1.00 74.44 228 ALA A O 1
ATOM 1725 N N . MET A 1 229 ? 27.717 4.784 -50.468 1.00 70.19 229 MET A N 1
ATOM 1726 C CA . MET A 1 229 ? 27.933 6.045 -51.193 1.00 70.19 229 MET A CA 1
ATOM 1727 C C . MET A 1 229 ? 29.397 6.240 -51.614 1.00 70.19 229 MET A C 1
ATOM 1729 O O . MET A 1 229 ? 29.668 6.724 -52.714 1.00 70.19 229 MET A O 1
ATOM 1733 N N . SER A 1 230 ? 30.360 5.867 -50.762 1.00 75.81 230 SER A N 1
ATOM 1734 C CA . SER A 1 230 ? 31.778 5.954 -51.123 1.00 75.81 230 SER A CA 1
ATOM 1735 C C . SER A 1 230 ? 32.158 4.923 -52.188 1.00 75.81 230 SER A C 1
ATOM 1737 O O . SER A 1 230 ? 32.938 5.244 -53.082 1.00 75.81 230 SER A O 1
ATOM 1739 N N . MET A 1 231 ? 31.572 3.724 -52.154 1.00 66.50 231 MET A N 1
ATOM 1740 C CA . MET A 1 231 ? 31.786 2.696 -53.173 1.00 66.50 231 MET A CA 1
ATOM 1741 C C . MET A 1 231 ? 31.173 3.086 -54.524 1.00 66.50 231 MET A C 1
ATOM 1743 O O . MET A 1 231 ? 31.822 2.928 -55.553 1.00 66.50 231 MET A O 1
ATOM 1747 N N . GLU A 1 232 ? 29.971 3.664 -54.536 1.00 66.69 232 GLU A N 1
ATOM 1748 C CA . GLU A 1 232 ? 29.338 4.216 -55.742 1.00 66.69 232 GLU A CA 1
ATOM 1749 C C . GLU A 1 232 ? 30.182 5.344 -56.353 1.00 66.69 232 GLU A C 1
ATOM 1751 O O . GLU A 1 232 ? 30.387 5.377 -57.567 1.00 66.69 232 GLU A O 1
ATOM 1756 N N . ALA A 1 233 ? 30.757 6.219 -55.520 1.00 67.69 233 ALA A N 1
ATOM 1757 C CA . ALA A 1 233 ? 31.684 7.255 -55.973 1.00 67.69 233 ALA A CA 1
ATOM 1758 C C . ALA A 1 233 ? 32.988 6.675 -56.557 1.00 67.69 233 ALA A C 1
ATOM 1760 O O . ALA A 1 233 ? 33.532 7.221 -57.521 1.00 67.69 233 ALA A O 1
ATOM 1761 N N . LEU A 1 234 ? 33.489 5.564 -56.005 1.00 66.12 234 LEU A N 1
ATOM 1762 C CA . LEU A 1 234 ? 34.656 4.856 -56.538 1.00 66.12 234 LEU A CA 1
ATOM 1763 C C . LEU A 1 234 ? 34.342 4.162 -57.870 1.00 66.12 234 LEU A C 1
ATOM 1765 O O . LEU A 1 234 ? 35.145 4.261 -58.794 1.00 66.12 234 LEU A O 1
ATOM 1769 N N . VAL A 1 235 ? 33.175 3.528 -58.007 1.00 69.12 235 VAL A N 1
ATOM 1770 C CA . VAL A 1 235 ? 32.734 2.894 -59.262 1.00 69.12 235 VAL A CA 1
ATOM 1771 C C . VAL A 1 235 ? 32.504 3.941 -60.351 1.00 69.12 235 VAL A C 1
ATOM 1773 O O . VAL A 1 235 ? 33.030 3.786 -61.446 1.00 69.12 235 VAL A O 1
ATOM 1776 N N . ALA A 1 236 ? 31.853 5.068 -60.044 1.00 67.38 236 ALA A N 1
ATOM 1777 C CA . ALA A 1 236 ? 31.705 6.178 -60.992 1.00 67.38 236 ALA A CA 1
ATOM 1778 C C . ALA A 1 236 ? 33.060 6.742 -61.463 1.00 67.38 236 ALA A C 1
ATOM 1780 O O . ALA A 1 236 ? 33.194 7.173 -62.608 1.00 67.38 236 ALA A O 1
ATOM 1781 N N . ARG A 1 237 ? 34.082 6.713 -60.598 1.00 62.09 237 ARG A N 1
ATOM 1782 C CA . ARG A 1 237 ? 35.454 7.108 -60.942 1.00 62.09 237 ARG A CA 1
ATOM 1783 C C . ARG A 1 237 ? 36.181 6.065 -61.803 1.00 62.09 237 ARG A C 1
ATOM 1785 O O . ARG A 1 237 ? 37.069 6.445 -62.557 1.00 62.09 237 ARG A O 1
ATOM 1792 N N . VAL A 1 238 ? 35.840 4.782 -61.680 1.00 62.84 238 VAL A N 1
ATOM 1793 C CA . VAL A 1 238 ? 36.457 3.678 -62.440 1.00 62.84 238 VAL A CA 1
ATOM 1794 C C . VAL A 1 238 ? 35.770 3.463 -63.798 1.00 62.84 238 VAL A C 1
ATOM 1796 O O . VAL A 1 238 ? 36.468 3.270 -64.790 1.00 62.84 238 VAL A O 1
ATOM 1799 N N . ASP A 1 239 ? 34.440 3.569 -63.869 1.00 57.75 239 ASP A N 1
ATOM 1800 C CA . ASP A 1 239 ? 33.656 3.479 -65.115 1.00 57.75 239 ASP A CA 1
ATOM 1801 C C . ASP A 1 239 ? 33.722 4.778 -65.936 1.00 57.75 239 ASP A C 1
ATOM 1803 O O . ASP A 1 239 ? 33.645 4.764 -67.167 1.00 57.75 239 ASP A O 1
ATOM 1807 N N . GLY A 1 240 ? 33.932 5.913 -65.263 1.00 49.56 240 GLY A N 1
ATOM 1808 C CA . GLY A 1 240 ? 34.304 7.188 -65.869 1.00 49.56 240 GLY A CA 1
ATOM 1809 C C . GLY A 1 240 ? 35.767 7.189 -66.305 1.00 49.56 240 GLY A C 1
ATOM 1810 O O . GLY A 1 240 ? 36.582 7.923 -65.746 1.00 49.56 240 GLY A O 1
ATOM 1811 N N . GLY A 1 241 ? 36.101 6.354 -67.293 1.00 36.50 241 GLY A N 1
ATOM 1812 C CA . GLY A 1 241 ? 37.411 6.335 -67.934 1.00 36.50 241 GLY A CA 1
ATOM 1813 C C . GLY A 1 241 ? 37.878 7.751 -68.282 1.00 36.50 241 GLY A C 1
ATOM 1814 O O . GLY A 1 241 ? 37.143 8.538 -68.879 1.00 36.50 241 GLY A O 1
ATOM 1815 N N . ALA A 1 242 ? 39.104 8.060 -67.857 1.00 47.38 242 ALA A N 1
ATOM 1816 C CA . ALA A 1 242 ? 39.788 9.335 -68.001 1.00 47.38 242 ALA A CA 1
ATOM 1817 C C . ALA A 1 242 ? 39.422 10.085 -69.294 1.00 47.38 242 ALA A C 1
ATOM 1819 O O . ALA A 1 242 ? 39.881 9.743 -70.380 1.00 47.38 242 ALA A O 1
ATOM 1820 N N . THR A 1 243 ? 38.640 11.155 -69.161 1.00 34.44 243 THR A N 1
ATOM 1821 C CA . THR A 1 243 ? 38.580 12.212 -70.168 1.00 34.44 243 THR A CA 1
ATOM 1822 C C . THR A 1 243 ? 38.920 13.514 -69.471 1.00 34.44 243 THR A C 1
ATOM 1824 O O . THR A 1 243 ? 38.213 13.970 -68.574 1.00 34.44 243 THR A O 1
ATOM 1827 N N . THR A 1 244 ? 40.063 14.064 -69.868 1.00 46.81 244 THR A N 1
ATOM 1828 C CA . THR A 1 244 ? 40.514 15.430 -69.616 1.00 46.81 244 THR A CA 1
ATOM 1829 C C . THR A 1 244 ? 39.339 16.402 -69.642 1.00 46.81 244 THR A C 1
ATOM 1831 O O . THR A 1 244 ? 38.804 16.698 -70.710 1.00 46.81 244 THR A O 1
ATOM 1834 N N . MET A 1 245 ? 38.949 16.921 -68.477 1.00 38.22 245 MET A N 1
ATOM 1835 C CA . MET A 1 245 ? 38.144 18.134 -68.427 1.00 38.22 245 MET A CA 1
ATOM 1836 C C . MET A 1 245 ? 39.085 19.301 -68.689 1.00 38.22 245 MET A C 1
ATOM 1838 O O . MET A 1 245 ? 39.781 19.783 -67.801 1.00 38.22 245 MET A O 1
ATOM 1842 N N . THR A 1 246 ? 39.122 19.695 -69.958 1.00 36.91 246 THR A N 1
ATOM 1843 C CA . THR A 1 246 ? 39.502 21.031 -70.397 1.00 36.91 246 THR A CA 1
ATOM 1844 C C . THR A 1 246 ? 38.811 22.071 -69.528 1.00 36.91 246 THR A C 1
ATOM 1846 O O . THR A 1 246 ? 37.588 22.056 -69.368 1.00 36.91 246 THR A O 1
ATOM 1849 N N . GLU A 1 247 ? 39.634 22.955 -68.983 1.00 44.66 247 GLU A N 1
ATOM 1850 C CA . GLU A 1 247 ? 39.272 24.183 -68.300 1.00 44.66 247 GLU A CA 1
ATOM 1851 C C . GLU A 1 247 ? 38.210 24.952 -69.100 1.00 44.66 247 GLU A C 1
ATOM 1853 O O . GLU A 1 247 ? 38.463 25.449 -70.196 1.00 44.66 247 GLU A O 1
ATOM 1858 N N . ALA A 1 248 ? 37.007 25.059 -68.536 1.00 37.50 248 ALA A N 1
ATOM 1859 C CA . ALA A 1 248 ? 36.078 26.129 -68.863 1.00 37.50 248 ALA A CA 1
ATOM 1860 C C . ALA A 1 248 ? 36.209 27.159 -67.737 1.00 37.50 248 ALA A C 1
ATOM 1862 O O . ALA A 1 248 ? 35.861 26.887 -66.588 1.00 37.50 248 ALA A O 1
ATOM 1863 N N . GLY A 1 249 ? 36.838 28.283 -68.080 1.00 46.62 249 GLY A N 1
ATOM 1864 C CA . GLY A 1 249 ? 37.357 29.282 -67.157 1.00 46.62 249 GLY A CA 1
ATOM 1865 C C . GLY A 1 249 ? 36.334 29.880 -66.194 1.00 46.62 249 GLY A C 1
ATOM 1866 O O . GLY A 1 249 ? 35.305 30.414 -66.599 1.00 46.62 249 GLY A O 1
ATOM 1867 N N . PHE A 1 250 ? 36.721 29.903 -64.923 1.00 48.38 250 PHE A N 1
ATOM 1868 C CA . PHE A 1 250 ? 36.343 30.950 -63.983 1.00 48.38 250 PHE A CA 1
ATOM 1869 C C . PHE A 1 250 ? 37.654 31.586 -63.536 1.00 48.38 250 PHE A C 1
ATOM 1871 O O . PHE A 1 250 ? 38.491 30.930 -62.917 1.00 48.38 250 PHE A O 1
ATOM 1878 N N . SER A 1 251 ? 37.909 32.821 -63.964 1.00 48.66 251 SER A N 1
ATOM 1879 C CA . SER A 1 251 ? 39.194 33.460 -63.705 1.00 48.66 251 SER A CA 1
ATOM 1880 C C . SER A 1 251 ? 39.303 33.857 -62.231 1.00 48.66 251 SER A C 1
ATOM 1882 O O . SER A 1 251 ? 38.605 34.762 -61.772 1.00 48.66 251 SER A O 1
ATOM 1884 N N . GLN A 1 252 ? 40.252 33.219 -61.552 1.00 53.28 252 GLN A N 1
ATOM 1885 C CA . GLN A 1 252 ? 40.852 33.475 -60.234 1.00 53.28 252 GLN A CA 1
ATOM 1886 C C . GLN A 1 252 ? 40.957 34.957 -59.795 1.00 53.28 252 GLN A C 1
ATOM 1888 O O . GLN A 1 252 ? 40.951 35.259 -58.609 1.00 53.28 252 GLN A O 1
ATOM 1893 N N . GLN A 1 253 ? 41.009 35.910 -60.732 1.00 51.25 253 GLN A N 1
ATOM 1894 C CA . GLN A 1 253 ? 41.136 37.350 -60.462 1.00 51.25 253 GLN A CA 1
ATOM 1895 C C . GLN A 1 253 ? 39.814 38.058 -60.099 1.00 51.25 253 GLN A C 1
ATOM 1897 O O . GLN A 1 253 ? 39.842 39.217 -59.685 1.00 51.25 253 GLN A O 1
ATOM 1902 N N . GLN A 1 254 ? 38.657 37.406 -60.255 1.00 61.81 254 GLN A N 1
ATOM 1903 C CA . GLN A 1 254 ? 37.355 38.077 -60.145 1.00 61.81 254 GLN A CA 1
ATOM 1904 C C . GLN A 1 254 ? 36.822 38.199 -58.708 1.00 61.81 254 GLN A C 1
ATOM 1906 O O . GLN A 1 254 ? 36.236 39.228 -58.392 1.00 61.81 254 GLN A O 1
ATOM 1911 N N . PHE A 1 255 ? 37.046 37.228 -57.810 1.00 68.88 255 PHE A N 1
ATOM 1912 C CA . PHE A 1 255 ? 36.509 37.310 -56.439 1.00 68.88 255 PHE A CA 1
ATOM 1913 C C . PHE A 1 255 ? 37.273 38.313 -55.560 1.00 68.88 255 PHE A C 1
ATOM 1915 O O . PHE A 1 255 ? 36.665 39.143 -54.882 1.00 68.88 255 PHE A O 1
ATOM 1922 N N . ASP A 1 256 ? 38.607 38.311 -55.630 1.00 71.38 256 ASP A N 1
ATOM 1923 C CA . ASP A 1 256 ? 39.442 39.254 -54.876 1.00 71.38 256 ASP A CA 1
ATOM 1924 C C . ASP A 1 256 ? 39.235 40.716 -55.305 1.00 71.38 256 ASP A C 1
ATOM 1926 O O . ASP A 1 256 ? 39.306 41.624 -54.471 1.00 71.38 256 ASP A O 1
ATOM 1930 N N . ALA A 1 257 ? 38.913 40.952 -56.581 1.00 72.06 257 ALA A N 1
ATOM 1931 C CA . ALA A 1 257 ? 38.603 42.279 -57.110 1.00 72.06 257 ALA A CA 1
ATOM 1932 C C . ALA A 1 257 ? 37.248 42.836 -56.620 1.00 72.06 257 ALA A C 1
ATOM 1934 O O . ALA A 1 257 ? 37.028 44.045 -56.689 1.00 72.06 257 ALA A O 1
ATOM 1935 N N . LEU A 1 258 ? 36.356 41.989 -56.089 1.00 70.69 258 LEU A N 1
ATOM 1936 C CA . LEU A 1 258 ? 35.012 42.368 -55.626 1.00 70.69 258 LEU A CA 1
ATOM 1937 C C . LEU A 1 258 ? 34.953 42.739 -54.132 1.00 70.69 258 LEU A C 1
ATOM 1939 O O . LEU A 1 258 ? 33.867 42.963 -53.584 1.00 70.69 258 LEU A O 1
ATOM 1943 N N . ARG A 1 259 ? 36.101 42.854 -53.446 1.00 74.00 259 ARG A N 1
ATOM 1944 C CA . ARG A 1 259 ? 36.153 43.275 -52.034 1.00 74.00 259 ARG A CA 1
ATOM 1945 C C . ARG A 1 259 ? 35.464 44.630 -51.834 1.00 74.00 259 ARG A C 1
ATOM 1947 O O . ARG A 1 259 ? 35.842 45.638 -52.420 1.00 74.00 259 ARG A O 1
ATOM 1954 N N . GLY A 1 260 ? 34.447 44.648 -50.973 1.00 76.44 260 GLY A N 1
ATOM 1955 C CA . GLY A 1 260 ? 33.645 45.841 -50.676 1.00 76.44 260 GLY A CA 1
ATOM 1956 C C . GLY A 1 260 ? 32.539 46.156 -51.693 1.00 76.44 260 GLY A C 1
ATOM 1957 O O . GLY A 1 260 ? 31.772 47.084 -51.457 1.00 76.44 260 GLY A O 1
ATOM 1958 N N . GLN A 1 261 ? 32.423 45.384 -52.780 1.00 79.69 261 GLN A N 1
ATOM 1959 C CA . GLN A 1 261 ? 31.394 45.538 -53.823 1.00 79.69 261 GLN A CA 1
ATOM 1960 C C . GLN A 1 261 ? 30.414 44.354 -53.873 1.00 79.69 261 GLN A C 1
ATOM 1962 O O . GLN A 1 261 ? 29.511 44.327 -54.706 1.00 79.69 261 GLN A O 1
ATOM 1967 N N . LEU A 1 262 ? 30.572 43.378 -52.974 1.00 81.44 262 LEU A N 1
ATOM 1968 C CA . LEU A 1 262 ? 29.673 42.235 -52.865 1.00 81.44 262 LEU A CA 1
ATOM 1969 C C . LEU A 1 262 ? 28.280 42.676 -52.409 1.00 81.44 262 LEU A C 1
ATOM 1971 O O . LEU A 1 262 ? 28.117 43.414 -51.434 1.00 81.44 262 LEU A O 1
ATOM 1975 N N . GLN A 1 263 ? 27.268 42.170 -53.105 1.00 83.06 263 GLN A N 1
ATOM 1976 C CA . GLN A 1 263 ? 25.875 42.314 -52.706 1.00 83.06 263 GLN A CA 1
ATOM 1977 C C . GLN A 1 263 ? 25.589 41.536 -51.414 1.00 83.06 263 GLN A C 1
ATOM 1979 O O . GLN A 1 263 ? 26.179 40.489 -51.142 1.00 83.06 263 GLN A O 1
ATOM 1984 N N . TRP A 1 264 ? 24.654 42.040 -50.612 1.00 85.44 264 TRP A N 1
ATOM 1985 C CA . TRP A 1 264 ? 24.222 41.354 -49.399 1.00 85.44 264 TRP A CA 1
ATOM 1986 C C . TRP A 1 264 ? 23.395 40.107 -49.751 1.00 85.44 264 TRP A C 1
ATOM 1988 O O . TRP A 1 264 ? 22.484 40.210 -50.572 1.00 85.44 264 TRP A O 1
ATOM 1998 N N . PRO A 1 265 ? 23.644 38.947 -49.110 1.00 86.88 265 PRO A N 1
ATOM 1999 C CA . PRO A 1 265 ? 22.985 37.688 -49.470 1.00 86.88 265 PRO A CA 1
ATOM 2000 C C . PRO A 1 265 ? 21.482 37.667 -49.160 1.00 86.88 265 PRO A C 1
ATOM 2002 O O . PRO A 1 265 ? 20.741 36.873 -49.734 1.00 86.88 265 PRO A O 1
ATOM 2005 N N . ALA A 1 266 ? 21.013 38.516 -48.242 1.00 86.50 266 ALA A N 1
ATOM 2006 C CA . ALA A 1 266 ? 19.599 38.664 -47.923 1.00 86.50 266 ALA A CA 1
ATOM 2007 C C . ALA A 1 266 ? 19.304 40.047 -47.323 1.00 86.50 266 ALA A C 1
ATOM 2009 O O . ALA A 1 266 ? 20.169 40.676 -46.711 1.00 86.50 266 ALA A O 1
ATOM 2010 N N . THR A 1 267 ? 18.058 40.506 -47.450 1.00 87.06 267 THR A N 1
ATOM 2011 C CA . THR A 1 267 ? 17.582 41.738 -46.805 1.00 87.06 267 THR A CA 1
ATOM 2012 C C . THR A 1 267 ? 17.204 41.467 -45.346 1.00 87.06 267 THR A C 1
ATOM 2014 O O . THR A 1 267 ? 16.294 40.680 -45.068 1.00 87.06 267 THR A O 1
ATOM 2017 N N . GLY A 1 268 ? 17.875 42.130 -44.403 1.00 85.38 268 GLY A N 1
ATOM 2018 C CA . GLY A 1 268 ? 17.644 41.946 -42.970 1.00 85.38 268 GLY A CA 1
ATOM 2019 C C . GLY A 1 268 ? 18.455 42.901 -42.097 1.00 85.38 268 GLY A C 1
ATOM 2020 O O . GLY A 1 268 ? 19.196 43.743 -42.599 1.00 85.38 268 GLY A O 1
ATOM 2021 N N . GLU A 1 269 ? 18.301 42.765 -40.783 1.00 88.56 269 GLU A N 1
ATOM 2022 C CA . GLU A 1 269 ? 19.077 43.514 -39.791 1.00 88.56 269 GLU A CA 1
ATOM 2023 C C . GLU A 1 269 ? 20.360 42.749 -39.441 1.00 88.56 269 GLU A C 1
ATOM 2025 O O . GLU A 1 269 ? 20.342 41.523 -39.296 1.00 88.56 269 GLU A O 1
ATOM 2030 N N . LEU A 1 270 ? 21.480 43.459 -39.297 1.00 86.62 270 LEU A N 1
ATOM 2031 C CA . LEU A 1 270 ? 22.754 42.857 -38.919 1.00 86.62 270 LEU A CA 1
ATOM 2032 C C . LEU A 1 270 ? 22.759 42.531 -37.421 1.00 86.62 270 LEU A C 1
ATOM 2034 O O . LEU A 1 270 ? 22.811 43.435 -36.595 1.00 86.62 270 LEU A O 1
ATOM 2038 N N . ALA A 1 271 ? 22.703 41.242 -37.088 1.00 84.25 271 ALA A N 1
ATOM 2039 C CA . ALA A 1 271 ? 22.580 40.760 -35.714 1.00 84.25 271 ALA A CA 1
ATOM 2040 C C . ALA A 1 271 ? 23.934 40.542 -35.026 1.00 84.25 271 ALA A C 1
ATOM 2042 O O . ALA A 1 271 ? 24.020 40.686 -33.812 1.00 84.25 271 ALA A O 1
ATOM 2043 N N . ALA A 1 272 ? 24.977 40.187 -35.782 1.00 82.19 272 ALA A N 1
ATOM 2044 C CA . ALA A 1 272 ? 26.327 40.037 -35.243 1.00 82.19 272 ALA A CA 1
ATOM 2045 C C . ALA A 1 272 ? 27.391 40.253 -36.322 1.00 82.19 272 ALA A C 1
ATOM 2047 O O . ALA A 1 272 ? 27.240 39.778 -37.458 1.00 82.19 272 ALA A O 1
ATOM 2048 N N . ARG A 1 273 ? 28.479 40.945 -35.966 1.00 86.31 273 ARG A N 1
ATOM 2049 C CA . ARG A 1 273 ? 29.628 41.163 -36.853 1.00 86.31 273 ARG A CA 1
ATOM 2050 C C . ARG A 1 273 ? 30.715 40.112 -36.667 1.00 86.31 273 ARG A C 1
ATOM 2052 O O . ARG A 1 273 ? 30.941 39.604 -35.572 1.00 86.31 273 ARG A O 1
ATOM 2059 N N . PHE A 1 274 ? 31.445 39.852 -37.749 1.00 82.56 274 PHE A N 1
ATOM 2060 C CA . PHE A 1 274 ? 32.673 39.068 -37.694 1.00 82.56 274 PHE A CA 1
ATOM 2061 C C . PHE A 1 274 ? 33.685 39.733 -36.746 1.00 82.56 274 PHE A C 1
ATOM 2063 O O . PHE A 1 274 ? 33.956 40.929 -36.859 1.00 82.56 274 PHE A O 1
ATOM 2070 N N . GLY A 1 275 ? 34.241 38.958 -35.816 1.00 81.12 275 GLY A N 1
ATOM 2071 C CA . GLY A 1 275 ? 35.223 39.396 -34.822 1.00 81.12 275 GLY A CA 1
ATOM 2072 C C . GLY A 1 275 ? 34.645 40.066 -33.570 1.00 81.12 275 GLY A C 1
ATOM 2073 O O . GLY A 1 275 ? 35.402 40.322 -32.634 1.00 81.12 275 GLY A O 1
ATOM 2074 N N . GLU A 1 276 ? 33.336 40.323 -33.521 1.00 83.19 276 GLU A N 1
ATOM 2075 C CA . GLU A 1 276 ? 32.655 40.870 -32.344 1.00 83.19 276 GLU A CA 1
ATOM 2076 C C . GLU A 1 276 ? 32.632 39.834 -31.208 1.00 83.19 276 GLU A C 1
ATOM 2078 O O . GLU A 1 276 ? 32.453 38.638 -31.458 1.00 83.19 276 GLU A O 1
ATOM 2083 N N . MET A 1 277 ? 32.856 40.264 -29.963 1.00 77.19 277 MET A N 1
ATOM 2084 C CA . MET A 1 277 ? 32.698 39.375 -28.811 1.00 77.19 277 MET A CA 1
ATOM 2085 C C . MET A 1 277 ? 31.215 39.214 -28.504 1.00 77.19 277 MET A C 1
ATOM 2087 O O . MET A 1 277 ? 30.535 40.190 -28.206 1.00 77.19 277 MET A O 1
ATOM 2091 N N . SER A 1 278 ? 30.735 37.976 -28.568 1.00 73.50 278 SER A N 1
ATOM 2092 C CA . SER A 1 278 ? 29.396 37.630 -28.103 1.00 73.50 278 SER A CA 1
ATOM 2093 C C . SER A 1 278 ? 29.332 37.687 -26.570 1.00 73.50 278 SER A C 1
ATOM 2095 O O . SER A 1 278 ? 30.361 37.551 -25.903 1.00 73.50 278 SER A O 1
ATOM 2097 N N . ASP A 1 279 ? 28.127 37.805 -26.006 1.00 70.12 279 ASP A N 1
ATOM 2098 C CA . ASP A 1 279 ? 27.854 37.809 -24.555 1.00 70.12 279 ASP A CA 1
ATOM 2099 C C . ASP A 1 279 ? 28.454 36.594 -23.815 1.00 70.12 279 ASP A C 1
ATOM 2101 O O . ASP A 1 279 ? 28.684 36.627 -22.608 1.00 70.12 279 ASP A O 1
ATOM 2105 N N . ASN A 1 280 ? 28.779 35.534 -24.560 1.00 69.31 280 ASN A N 1
ATOM 2106 C CA . ASN A 1 280 ? 29.384 34.297 -24.070 1.00 69.31 280 ASN A CA 1
ATOM 2107 C C . ASN A 1 280 ? 30.931 34.307 -24.091 1.00 69.31 280 ASN A C 1
ATOM 2109 O O . ASN A 1 280 ? 31.555 33.265 -23.896 1.00 69.31 280 ASN A O 1
ATOM 2113 N N . GLY A 1 281 ? 31.570 35.448 -24.379 1.00 74.50 281 GLY A N 1
ATOM 2114 C CA . GLY A 1 281 ? 33.033 35.613 -24.387 1.00 74.50 281 GLY A CA 1
ATOM 2115 C C . GLY A 1 281 ? 33.764 34.988 -25.586 1.00 74.50 281 GLY A C 1
ATOM 2116 O O . GLY A 1 281 ? 34.991 35.059 -25.669 1.00 74.50 281 GLY A O 1
ATOM 2117 N N . VAL A 1 282 ? 33.033 34.397 -26.536 1.00 77.12 282 VAL A N 1
ATOM 2118 C CA . VAL A 1 282 ? 33.576 33.835 -27.782 1.00 77.12 282 VAL A CA 1
ATOM 2119 C C . VAL A 1 282 ? 33.520 34.893 -28.885 1.00 77.12 282 VAL A C 1
ATOM 2121 O O . VAL A 1 282 ? 32.539 35.626 -29.010 1.00 77.12 282 VAL A O 1
ATOM 2124 N N . ARG A 1 283 ? 34.581 34.985 -29.696 1.00 80.69 283 ARG A N 1
ATOM 2125 C CA . ARG A 1 283 ? 34.599 35.859 -30.877 1.00 80.69 283 ARG A CA 1
ATOM 2126 C C . ARG A 1 283 ? 33.782 35.238 -32.000 1.00 80.69 283 ARG A C 1
ATOM 2128 O O . ARG A 1 283 ? 34.008 34.085 -32.363 1.00 80.69 283 ARG A O 1
ATOM 2135 N N . ASN A 1 284 ? 32.895 36.025 -32.592 1.00 79.06 284 ASN A N 1
ATOM 2136 C CA . ASN A 1 284 ? 32.101 35.592 -33.731 1.00 79.06 284 ASN A CA 1
ATOM 2137 C C . ASN A 1 284 ? 33.002 35.357 -34.948 1.00 79.06 284 ASN A C 1
ATOM 2139 O O . ASN A 1 284 ? 33.685 36.265 -35.419 1.00 79.06 284 ASN A O 1
ATOM 2143 N N . THR A 1 285 ? 32.988 34.143 -35.484 1.00 79.88 285 THR A N 1
ATOM 2144 C CA . THR A 1 285 ? 33.740 33.754 -36.689 1.00 79.88 285 THR A CA 1
ATOM 2145 C C . THR A 1 285 ? 32.946 33.969 -37.978 1.00 79.88 285 THR A C 1
ATOM 2147 O O . THR A 1 285 ? 33.423 33.635 -39.058 1.00 79.88 285 THR A O 1
ATOM 2150 N N . ALA A 1 286 ? 31.745 34.546 -37.886 1.00 82.25 286 ALA A N 1
ATOM 2151 C CA . ALA A 1 286 ? 30.847 34.760 -39.012 1.00 82.25 286 ALA A CA 1
ATOM 2152 C C . ALA A 1 286 ? 30.043 36.060 -38.875 1.00 82.25 286 ALA A C 1
ATOM 2154 O O . ALA A 1 286 ? 29.949 36.659 -37.802 1.00 82.25 286 ALA A O 1
ATOM 2155 N N . LEU A 1 287 ? 29.441 36.473 -39.988 1.00 85.56 287 LEU A N 1
ATOM 2156 C CA . LEU A 1 287 ? 28.472 37.559 -40.067 1.00 85.56 287 LEU A CA 1
ATOM 2157 C C . LEU A 1 287 ? 27.058 36.978 -39.932 1.00 85.56 287 LEU A C 1
ATOM 2159 O O . LEU A 1 287 ? 26.697 36.092 -40.704 1.00 85.56 287 LEU A O 1
ATOM 2163 N N . SER A 1 288 ? 26.254 37.469 -38.986 1.00 86.94 288 SER A N 1
ATOM 2164 C CA . SER A 1 288 ? 24.884 36.971 -38.774 1.00 86.94 288 SER A CA 1
ATOM 2165 C C . SER A 1 288 ? 23.847 38.014 -39.176 1.00 86.94 288 SER A C 1
ATOM 2167 O O . SER A 1 288 ? 23.818 39.116 -38.628 1.00 86.94 288 SER A O 1
ATOM 2169 N N . LEU A 1 289 ? 22.970 37.656 -40.114 1.00 88.00 289 LEU A N 1
ATOM 2170 C CA . LEU A 1 289 ? 21.874 38.497 -40.601 1.00 88.00 289 LEU A CA 1
ATOM 2171 C C . LEU A 1 289 ? 20.535 37.932 -40.132 1.00 88.00 289 LEU A C 1
ATOM 2173 O O . LEU A 1 289 ? 20.234 36.760 -40.359 1.00 88.00 289 LEU A O 1
ATOM 2177 N N . ARG A 1 290 ? 19.705 38.774 -39.515 1.00 90.75 290 ARG A N 1
ATOM 2178 C CA . ARG A 1 290 ? 18.350 38.413 -39.095 1.00 90.75 290 ARG A CA 1
ATOM 2179 C C . ARG A 1 290 ? 17.349 38.870 -40.150 1.00 90.75 290 ARG A C 1
ATOM 2181 O O . ARG A 1 290 ? 17.136 40.066 -40.350 1.00 90.75 290 ARG A O 1
ATOM 2188 N N . THR A 1 291 ? 16.730 37.904 -40.819 1.00 89.88 291 THR A N 1
ATOM 2189 C CA . THR A 1 291 ? 15.775 38.121 -41.913 1.00 89.88 291 THR A CA 1
ATOM 2190 C C . THR A 1 291 ? 14.348 37.757 -41.486 1.00 89.88 291 THR A C 1
ATOM 2192 O O . THR A 1 291 ? 14.119 37.194 -40.412 1.00 89.88 291 THR A O 1
ATOM 2195 N N . ARG A 1 292 ? 13.351 38.098 -42.313 1.00 87.31 292 ARG A N 1
ATOM 2196 C CA . ARG A 1 292 ? 11.972 37.615 -42.121 1.00 87.31 292 ARG A CA 1
ATOM 2197 C C . ARG A 1 292 ? 11.879 36.118 -42.472 1.00 87.31 292 ARG A C 1
ATOM 2199 O O . ARG A 1 292 ? 12.619 35.663 -43.346 1.00 87.31 292 ARG A O 1
ATOM 2206 N N . PRO A 1 293 ? 10.951 35.350 -41.870 1.00 83.69 293 PRO A N 1
ATOM 2207 C CA . PRO A 1 293 ? 10.739 33.953 -42.246 1.00 83.69 293 PRO A CA 1
ATOM 2208 C C . PRO A 1 293 ? 10.482 33.805 -43.753 1.00 83.69 293 PRO A C 1
ATOM 2210 O O . PRO A 1 293 ? 9.679 34.551 -44.312 1.00 83.69 293 PRO A O 1
ATOM 2213 N N . LYS A 1 294 ? 11.144 32.829 -44.392 1.00 81.12 294 LYS A N 1
ATOM 2214 C CA . LYS A 1 294 ? 11.092 32.563 -45.847 1.00 81.12 294 LYS A CA 1
ATOM 2215 C C . LYS A 1 294 ? 11.641 33.692 -46.743 1.00 81.12 294 LYS A C 1
ATOM 2217 O O . LYS A 1 294 ? 11.245 33.787 -47.902 1.00 81.12 294 LYS A O 1
ATOM 2222 N N . ALA A 1 295 ? 12.537 34.543 -46.237 1.00 81.94 295 ALA A N 1
ATOM 2223 C CA . ALA A 1 295 ? 13.255 35.501 -47.078 1.00 81.94 295 ALA A CA 1
ATOM 2224 C C . ALA A 1 295 ? 14.085 34.783 -48.160 1.00 81.94 295 ALA A C 1
ATOM 2226 O O . ALA A 1 295 ? 14.698 33.749 -47.896 1.00 81.94 295 ALA A O 1
ATOM 2227 N N . GLN A 1 296 ? 14.104 35.341 -49.372 1.00 82.50 296 GLN A N 1
ATOM 2228 C CA . GLN A 1 296 ? 14.923 34.830 -50.469 1.00 82.50 296 GLN A CA 1
ATOM 2229 C C . GLN A 1 296 ? 16.400 35.128 -50.191 1.00 82.50 296 GLN A C 1
ATOM 2231 O O . GLN A 1 296 ? 16.755 36.268 -49.892 1.00 82.50 296 GLN A O 1
ATOM 2236 N N . ILE A 1 297 ? 17.240 34.096 -50.287 1.00 86.12 297 ILE A N 1
ATOM 2237 C CA . ILE A 1 297 ? 18.693 34.199 -50.143 1.00 86.12 297 ILE A CA 1
ATOM 2238 C C . ILE A 1 297 ? 19.305 34.094 -51.538 1.00 86.12 297 ILE A C 1
ATOM 2240 O O . ILE A 1 297 ? 18.978 33.174 -52.290 1.00 86.12 297 ILE A O 1
ATOM 2244 N N . VAL A 1 298 ? 20.166 35.045 -51.883 1.00 85.50 298 VAL A N 1
ATOM 2245 C CA . VAL A 1 298 ? 20.873 35.114 -53.166 1.00 85.50 298 VAL A CA 1
ATOM 2246 C C . VAL A 1 298 ? 22.367 34.961 -52.902 1.00 85.50 298 VAL A C 1
ATOM 2248 O O . VAL A 1 298 ? 22.878 35.455 -51.897 1.00 85.50 298 VAL A O 1
ATOM 2251 N N . SER A 1 299 ? 23.074 34.260 -53.788 1.00 83.62 299 SER A N 1
ATOM 2252 C CA . SER A 1 299 ? 24.528 34.145 -53.679 1.00 83.62 299 SER A CA 1
ATOM 2253 C C . SER A 1 299 ? 25.190 35.501 -53.956 1.00 83.62 299 SER A C 1
ATOM 2255 O O . SER A 1 299 ? 24.897 36.102 -54.991 1.00 83.62 299 SER A O 1
ATOM 2257 N N . PRO A 1 300 ? 26.094 35.995 -53.087 1.00 80.69 300 PRO A N 1
ATOM 2258 C CA . PRO A 1 300 ? 26.830 37.233 -53.342 1.00 80.69 300 PRO A CA 1
ATOM 2259 C C . PRO A 1 300 ? 27.719 37.182 -54.588 1.00 80.69 300 PRO A C 1
ATOM 2261 O O . PRO A 1 300 ? 27.948 38.217 -55.211 1.00 80.69 300 PRO A O 1
ATOM 2264 N N . VAL A 1 301 ? 28.206 35.987 -54.933 1.00 81.00 301 VAL A N 1
ATOM 2265 C CA . VAL A 1 301 ? 29.118 35.717 -56.049 1.00 81.00 301 VAL A CA 1
ATOM 2266 C C . VAL A 1 301 ? 28.631 34.505 -56.843 1.00 81.00 301 VAL A C 1
ATOM 2268 O O . VAL A 1 301 ? 28.021 33.588 -56.285 1.00 81.00 301 VAL A O 1
ATOM 2271 N N . ASP A 1 302 ? 28.921 34.486 -58.137 1.00 76.62 302 ASP A N 1
ATOM 2272 C CA . ASP A 1 302 ? 28.836 33.268 -58.931 1.00 76.62 302 ASP A CA 1
ATOM 2273 C C . ASP A 1 302 ? 29.868 32.252 -58.429 1.00 76.62 302 ASP A C 1
ATOM 2275 O O . ASP A 1 302 ? 31.025 32.582 -58.167 1.00 76.62 302 ASP A O 1
ATOM 2279 N N . GLY A 1 303 ? 29.443 31.004 -58.266 1.00 75.50 303 GLY A N 1
ATOM 2280 C CA . GLY A 1 303 ? 30.299 29.961 -57.724 1.00 75.50 303 GLY A CA 1
ATOM 2281 C C . GLY A 1 303 ? 29.661 28.586 -57.815 1.00 75.50 303 GLY A C 1
ATOM 2282 O O . GLY A 1 303 ? 28.486 28.433 -58.162 1.00 75.50 303 GLY A O 1
ATOM 2283 N N . LYS A 1 304 ? 30.450 27.560 -57.505 1.00 75.81 304 LYS A N 1
ATOM 2284 C CA . LYS A 1 304 ? 29.991 26.170 -57.528 1.00 75.81 304 LYS A CA 1
ATOM 2285 C C . LYS A 1 304 ? 29.531 25.754 -56.138 1.00 75.81 304 LYS A C 1
ATOM 2287 O O . LYS A 1 304 ? 30.244 25.953 -55.163 1.00 75.81 304 LYS A O 1
ATOM 2292 N N . ILE A 1 305 ? 28.370 25.116 -56.043 1.00 78.88 305 ILE A N 1
ATOM 2293 C CA . ILE A 1 305 ? 27.907 24.532 -54.782 1.00 78.88 305 ILE A CA 1
ATOM 2294 C C . ILE A 1 305 ? 28.818 23.351 -54.428 1.00 78.88 305 ILE A C 1
ATOM 2296 O O . ILE A 1 305 ? 28.894 22.375 -55.175 1.00 78.88 305 ILE A O 1
ATOM 2300 N N . LEU A 1 306 ? 29.518 23.458 -53.299 1.00 76.19 306 LEU A N 1
ATOM 2301 C CA . LEU A 1 306 ? 30.394 22.416 -52.759 1.00 76.19 306 LEU A CA 1
ATOM 2302 C C . LEU A 1 306 ? 29.665 21.533 -51.739 1.00 76.19 306 LEU A C 1
ATOM 2304 O O . LEU A 1 306 ? 29.990 20.357 -51.610 1.00 76.19 306 LEU A O 1
ATOM 2308 N N . PHE A 1 307 ? 28.685 22.090 -51.020 1.00 75.44 307 PHE A N 1
ATOM 2309 C CA . PHE A 1 307 ? 27.936 21.389 -49.974 1.00 75.44 307 PHE A CA 1
ATOM 2310 C C . PHE A 1 307 ? 26.535 21.992 -49.807 1.00 75.44 307 PHE A C 1
ATOM 2312 O O . PHE A 1 307 ? 26.418 23.214 -49.834 1.00 75.44 307 PHE A O 1
ATOM 2319 N N . ALA A 1 308 ? 25.491 21.171 -49.629 1.00 82.00 308 ALA A N 1
ATOM 2320 C CA . ALA A 1 308 ? 24.097 21.625 -49.498 1.00 82.00 308 ALA A CA 1
ATOM 2321 C C . ALA A 1 308 ? 23.230 20.666 -48.648 1.00 82.00 308 ALA A C 1
ATOM 2323 O O . ALA A 1 308 ? 22.225 20.138 -49.123 1.00 82.00 308 ALA A O 1
ATOM 2324 N N . GLU A 1 309 ? 23.615 20.421 -47.392 1.00 76.50 309 GLU A N 1
ATOM 2325 C CA . GLU A 1 309 ? 22.922 19.482 -46.490 1.00 76.50 309 GLU A CA 1
ATOM 2326 C C . GLU A 1 309 ? 22.714 20.047 -45.066 1.00 76.50 309 GLU A C 1
ATOM 2328 O O . GLU A 1 309 ? 23.328 21.052 -44.690 1.00 76.50 309 GLU A O 1
ATOM 2333 N N . PRO A 1 310 ? 21.846 19.427 -44.234 1.00 84.00 310 PRO A N 1
ATOM 2334 C CA . PRO A 1 310 ? 21.709 19.785 -42.823 1.00 84.00 310 PRO A CA 1
ATOM 2335 C C . PRO A 1 310 ? 22.989 19.527 -42.006 1.00 84.00 310 PRO A C 1
ATOM 2337 O O . PRO A 1 310 ? 23.562 18.440 -42.047 1.00 84.00 310 PRO A O 1
ATOM 2340 N N . PHE A 1 311 ? 23.395 20.497 -41.189 1.00 78.81 311 PHE A N 1
ATOM 2341 C CA . PHE A 1 311 ? 24.571 20.467 -40.326 1.00 78.81 311 PHE A CA 1
ATOM 2342 C C . PHE A 1 311 ? 24.205 20.783 -38.867 1.00 78.81 311 PHE A C 1
ATOM 2344 O O . PHE A 1 311 ? 23.399 21.670 -38.585 1.00 78.81 311 PH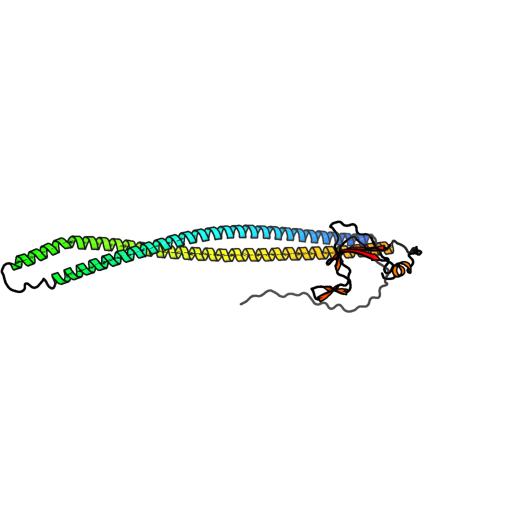E A O 1
ATOM 2351 N N . LYS A 1 312 ? 24.812 20.049 -37.926 1.00 67.75 312 LYS A N 1
ATOM 2352 C CA . LYS A 1 312 ? 24.361 19.927 -36.523 1.00 67.75 312 LYS A CA 1
ATOM 2353 C C . LYS A 1 312 ? 24.193 21.253 -35.766 1.00 67.75 312 LYS A C 1
ATOM 2355 O O . LYS A 1 312 ? 23.285 21.348 -34.950 1.00 67.75 312 LYS A O 1
ATOM 2360 N N . GLU A 1 313 ? 25.041 22.245 -36.026 1.00 69.00 313 GLU A N 1
ATOM 2361 C CA . GLU A 1 313 ? 25.046 23.528 -35.297 1.00 69.00 313 GLU A CA 1
ATOM 2362 C C . GLU A 1 313 ? 24.439 24.695 -36.092 1.00 69.00 313 GLU A C 1
ATOM 2364 O O . GLU A 1 313 ? 24.046 25.697 -35.503 1.00 69.00 313 GLU A O 1
ATOM 2369 N N . TYR A 1 314 ? 24.312 24.557 -37.417 1.00 67.81 314 TYR A N 1
ATOM 2370 C CA . TYR A 1 314 ? 23.932 25.652 -38.323 1.00 67.81 314 TYR A CA 1
ATOM 2371 C C . TYR A 1 314 ? 22.612 25.414 -39.074 1.00 67.81 314 TYR A C 1
ATOM 2373 O O . TYR A 1 314 ? 22.171 26.270 -39.838 1.00 67.81 314 TYR A O 1
ATOM 2381 N N . GLY A 1 315 ? 21.944 24.277 -38.861 1.00 83.06 315 GLY A N 1
ATOM 2382 C CA . GLY A 1 315 ? 20.709 23.956 -39.578 1.00 83.06 315 GLY A CA 1
ATOM 2383 C C . GLY A 1 315 ? 21.002 23.586 -41.032 1.00 83.06 315 GLY A C 1
ATOM 2384 O O . GLY A 1 315 ? 21.774 22.671 -41.269 1.00 83.06 315 GLY A O 1
ATOM 2385 N N . GLN A 1 316 ? 20.389 24.243 -42.018 1.00 83.50 316 GLN A N 1
ATOM 2386 C CA . GLN A 1 316 ? 20.701 24.002 -43.436 1.00 83.50 316 GLN A CA 1
ATOM 2387 C C . GLN A 1 316 ? 21.967 24.764 -43.841 1.00 83.50 316 GLN A C 1
ATOM 2389 O O . GLN A 1 316 ? 21.980 25.993 -43.791 1.00 83.50 316 GLN A O 1
ATOM 2394 N N . LEU A 1 317 ? 23.013 24.043 -44.258 1.00 84.12 317 LEU A N 1
ATOM 2395 C CA . LEU A 1 317 ? 24.295 24.631 -44.642 1.00 84.12 317 LEU A CA 1
ATOM 2396 C C . LEU A 1 317 ? 24.505 24.532 -46.157 1.00 84.12 317 LEU A C 1
ATOM 2398 O O . LEU A 1 317 ? 24.496 23.440 -46.721 1.00 84.12 317 LEU A O 1
ATOM 2402 N N . LEU A 1 318 ? 24.741 25.681 -46.793 1.00 83.56 318 LEU A N 1
ATOM 2403 C CA . LEU A 1 318 ? 25.124 25.799 -48.199 1.00 83.56 318 LEU A CA 1
ATOM 2404 C C . LEU A 1 318 ? 26.526 26.411 -48.278 1.00 83.56 318 LEU A C 1
ATOM 2406 O O . LEU A 1 318 ? 26.731 27.527 -47.803 1.00 83.56 318 LEU A O 1
ATOM 2410 N N . ILE A 1 319 ? 27.476 25.692 -48.876 1.00 80.56 319 ILE A N 1
ATOM 2411 C CA . ILE A 1 319 ? 28.841 26.178 -49.117 1.00 80.56 319 ILE A CA 1
ATOM 2412 C C . ILE A 1 319 ? 29.021 26.348 -50.621 1.00 80.56 319 ILE A C 1
ATOM 2414 O O . ILE A 1 319 ? 28.828 25.400 -51.386 1.00 80.56 319 ILE A O 1
ATOM 2418 N N . ILE A 1 320 ? 29.391 27.557 -51.033 1.00 79.38 320 ILE A N 1
ATOM 2419 C CA . ILE A 1 320 ? 29.635 27.927 -52.427 1.00 79.38 320 ILE A CA 1
ATOM 2420 C C . ILE A 1 320 ? 31.122 28.232 -52.559 1.00 79.38 320 ILE A C 1
ATOM 2422 O O . ILE A 1 320 ? 31.620 29.104 -51.857 1.00 79.38 320 ILE A O 1
ATOM 2426 N N . GLY A 1 321 ? 31.809 27.508 -53.439 1.00 79.25 321 GLY A N 1
ATOM 2427 C CA . GLY A 1 321 ? 33.195 27.780 -53.794 1.00 79.25 321 GLY A CA 1
ATOM 2428 C C . GLY A 1 321 ? 33.264 28.866 -54.858 1.00 79.25 321 GLY A C 1
ATOM 2429 O O . GLY A 1 321 ? 32.661 28.718 -55.929 1.00 79.25 321 GLY A O 1
ATOM 2430 N N . ALA A 1 322 ? 34.000 29.932 -54.562 1.00 68.81 322 ALA A N 1
ATOM 2431 C CA . ALA A 1 322 ? 34.227 31.073 -55.446 1.00 68.81 322 ALA A CA 1
ATOM 2432 C C . ALA A 1 322 ? 35.521 30.938 -56.281 1.00 68.81 322 ALA A C 1
ATOM 2434 O O . ALA A 1 322 ? 35.756 31.752 -57.172 1.00 68.81 322 ALA A O 1
ATOM 2435 N N . GLY A 1 323 ? 36.328 29.895 -56.034 1.00 64.31 323 GLY A N 1
ATOM 2436 C CA . GLY A 1 323 ? 37.580 29.603 -56.752 1.00 64.31 323 GLY A CA 1
ATOM 2437 C C . GLY A 1 323 ? 38.830 29.835 -55.889 1.00 64.31 323 GLY A C 1
ATOM 2438 O O . GLY A 1 323 ? 38.775 30.556 -54.901 1.00 64.31 323 GLY A O 1
ATOM 2439 N N . ASP A 1 324 ? 39.946 29.175 -56.230 1.00 58.81 324 ASP A N 1
ATOM 2440 C CA . ASP A 1 324 ? 41.272 29.304 -55.580 1.00 58.81 324 ASP A CA 1
ATOM 2441 C C . ASP A 1 324 ? 41.313 29.337 -54.041 1.00 58.81 324 ASP A C 1
ATOM 2443 O O . ASP A 1 324 ? 42.081 30.071 -53.422 1.00 58.81 324 ASP A O 1
ATOM 2447 N N . GLY A 1 325 ? 40.514 28.474 -53.408 1.00 62.22 325 GLY A N 1
ATOM 2448 C CA . GLY A 1 325 ? 40.522 28.283 -51.954 1.00 62.22 325 GLY A CA 1
ATOM 2449 C C . GLY A 1 325 ? 39.513 29.136 -51.181 1.00 62.22 325 GLY A C 1
ATOM 2450 O O . GLY A 1 325 ? 39.539 29.094 -49.950 1.00 62.22 325 GLY A O 1
ATOM 2451 N N . TYR A 1 326 ? 38.627 29.852 -51.886 1.00 56.97 326 TYR A N 1
ATOM 2452 C CA . TYR A 1 326 ? 37.466 30.565 -51.340 1.00 56.97 326 TYR A CA 1
ATOM 2453 C C . TYR A 1 326 ? 36.146 29.839 -51.605 1.00 56.97 326 TYR A C 1
ATOM 2455 O O . TYR A 1 326 ? 35.979 29.256 -52.706 1.00 56.97 326 TYR A O 1
#

pLDDT: mean 78.45, std 19.07, range [24.61, 98.62]

Foldseek 3Di:
DDDDDDDDDDDDDDDDDDDDDDDPDDDPPDPVVVVVVVVVVVVVVVVVVVVVVVVVVVLVVLLVVLVVVLVVLVVVLVVLVVVLVVLVVVLVVLVVVLVVLVVVLVVLVVVLVVVVVVVVCCVVCVPDPPDDDPCVVVVVVVVVVVSVVCVVVSVVSVVVSVVSVVVSVVSVVVSVVSVVVSVVSVVVSVVSVVVSVVSVVVSVVSVVVVVVVVVVVVVVVVVVVVVVVVVVVVVCVVVPPDDDPDDPDDDPPPPVVCVVVFDDQFDADWPDDQQDQDPVRDGDNDTDGDDDPPTHGHDSADFQWPDFAQDDPPGTDTDGDSDDVD

Sequence (326 aa):
MLAVVVAGPFAMASLVSAAFETDPLLGPSDPREKLELLQRQLEADRAAQQKRDTEKSRLASETKRLQTESIAAAAKIRGLEQEEARLEAELARLNDQETRAANAFALRRDKLSGLLSVLQRMSREPPPALAVAPGDAAAAARSAIILTAVLPGVRDEAKALNQELGQLRKLRKAAADASVVLARSREALRSEHVRIGTLLAEKAKLTAALIDEHNAAETRLKTLAREAMSMEALVARVDGGATTMTEAGFSQQQFDALRGQLQWPATGELAARFGEMSDNGVRNTALSLRTRPKAQIVSPVDGKILFAEPFKEYGQLLIIGAGDGY

Secondary structure (DSSP, 8-state):
-----------------------S--S---HHHHHHHHHHHHHHHHHHHHHHHHHHHHHHHHHHHHHHHHHHHHHHHHHHHHHHHHHHHHHHHHHHHHHHHHHHHHHHHHHHHHHHHHHHHHHHSPPP--S--TTHHHHHHHHHHHHHHHHHHHHHHHHHHHHHHHHHHHHHHHHHHHHHHHHHHHHHHHHHHHHHHHHHHHHHHHHHHHHHHHHHHHHHHHHHHHHHHHHHHHHHHHHS-----------THHHHTTTTTPPPSSSSEEEE-TTPBPTTSPBP-S-EEE--TT-----SS--EEEEEEEETTTEEEEEEE-STT-